Protein AF-0000000074150981 (afdb_homodimer)

InterPro domains:
  IPR006913 CENP-V/GFA domain [PF04828] (9-111)
  IPR006913 CENP-V/GFA domain [PS51891] (10-145)
  IPR011057 Mss4-like superfamily [SSF51316] (5-112)

pLDDT: mean 95.32, std 8.27, range [47.06, 98.94]

Solvent-accessible surface area (backbone atoms only — not comparable to full-atom values): 16879 Å² total; per-residue (Å²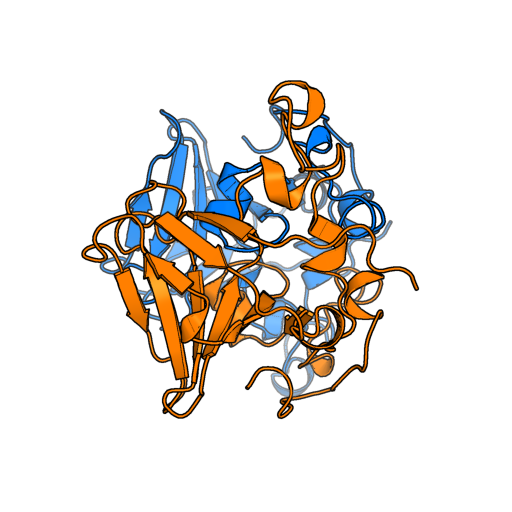): 132,84,49,68,62,76,72,60,60,50,47,29,29,39,62,78,54,60,40,30,36,37,39,44,55,59,94,80,60,56,52,51,62,23,3,32,35,33,32,40,66,63,46,9,10,35,30,7,20,85,45,35,42,26,29,54,41,51,51,86,27,58,39,69,75,43,64,64,82,45,58,40,66,30,64,93,47,94,61,34,39,35,34,18,32,64,70,55,18,9,33,46,33,41,30,41,71,85,49,74,32,36,27,34,23,56,17,20,41,33,52,39,48,34,34,9,56,60,20,79,74,61,68,65,91,50,46,61,55,24,29,26,27,26,51,45,44,18,47,35,12,22,28,16,55,71,51,44,24,65,85,42,54,68,69,27,58,44,66,60,55,24,58,73,32,58,42,89,57,77,70,84,103,133,85,48,68,62,75,72,60,60,48,47,30,30,39,61,79,54,61,40,28,37,38,37,44,57,59,94,80,60,55,50,51,63,24,3,32,33,33,33,40,67,63,46,8,9,34,28,6,20,86,42,36,42,25,28,53,42,50,51,88,30,60,40,69,76,41,64,66,83,45,57,39,67,28,63,92,47,94,62,34,39,35,35,18,33,64,71,55,18,8,33,46,33,41,30,40,70,84,50,73,32,34,28,34,23,56,17,20,41,33,53,39,48,34,34,9,57,62,21,79,73,61,63,66,89,49,45,61,57,23,29,27,28,25,51,47,45,19,47,34,12,23,28,16,54,69,51,47,23,66,83,42,54,66,70,27,58,46,65,59,54,24,58,73,32,58,41,91,58,79,71,87,101

Structure (mmCIF, N/CA/C/O backbone):
data_AF-0000000074150981-model_v1
#
loop_
_entity.id
_entity.type
_entity.pdbx_description
1 polymer 'Glutathione-dependent formaldehyde-activating GFA'
#
loop_
_atom_site.group_PDB
_atom_site.id
_atom_site.type_symbol
_atom_site.label_atom_id
_atom_site.label_alt_id
_atom_site.label_comp_id
_atom_site.label_asym_id
_atom_site.label_entity_id
_atom_site.label_seq_id
_atom_site.pdbx_PDB_ins_code
_atom_site.Cartn_x
_atom_site.Cartn_y
_atom_site.Cartn_z
_atom_site.occupancy
_atom_site.B_iso_or_equiv
_atom_site.auth_seq_id
_atom_site.auth_comp_id
_atom_site.auth_asym_id
_atom_site.auth_atom_id
_atom_site.pdbx_PDB_model_num
ATOM 1 N N . MET A 1 1 ? -5.867 5.449 23.875 1 63.03 1 MET A N 1
ATOM 2 C CA . MET A 1 1 ? -4.461 5.301 23.5 1 63.03 1 MET A CA 1
ATOM 3 C C . MET A 1 1 ? -3.873 6.633 23.047 1 63.03 1 MET A C 1
ATOM 5 O O . MET A 1 1 ? -4.566 7.441 22.422 1 63.03 1 MET A O 1
ATOM 9 N N . SER A 1 2 ? -2.693 6.965 23.516 1 87.69 2 SER A N 1
ATOM 10 C CA . SER A 1 2 ? -2.059 8.227 23.156 1 87.69 2 SER A CA 1
ATOM 11 C C . SER A 1 2 ? -1.628 8.234 21.688 1 87.69 2 SER A C 1
ATOM 13 O O . SER A 1 2 ? -1.137 7.227 21.172 1 87.69 2 SER A O 1
ATOM 15 N N . LEU A 1 3 ? -1.928 9.273 20.953 1 94.12 3 LEU A N 1
ATOM 16 C CA . LEU A 1 3 ? -1.56 9.422 19.547 1 94.12 3 LEU A CA 1
ATOM 17 C C . LEU A 1 3 ? -0.086 9.789 19.406 1 94.12 3 LEU A C 1
ATOM 19 O O . LEU A 1 3 ? 0.474 9.719 18.312 1 94.12 3 LEU A O 1
ATOM 23 N N . GLY A 1 4 ? 0.581 10.016 20.531 1 93 4 GLY A N 1
ATOM 24 C CA . GLY A 1 4 ? 1.933 10.539 20.453 1 93 4 GLY A CA 1
ATOM 25 C C . GLY A 1 4 ? 1.975 12 20.031 1 93 4 GLY A C 1
ATOM 26 O O . GLY A 1 4 ? 0.963 12.703 20.109 1 93 4 GLY A O 1
ATOM 27 N N . PRO A 1 5 ? 3.148 12.508 19.703 1 95.19 5 PRO A N 1
ATOM 28 C CA . PRO A 1 5 ? 3.248 13.898 19.25 1 95.19 5 PRO A CA 1
ATOM 29 C C . PRO A 1 5 ? 2.484 14.156 17.953 1 95.19 5 PRO A C 1
ATOM 31 O O . PRO A 1 5 ? 2.436 13.289 17.078 1 95.19 5 PRO A O 1
ATOM 34 N N . ILE A 1 6 ? 1.926 15.328 17.844 1 96.81 6 ILE A N 1
ATOM 35 C CA . ILE A 1 6 ? 1.173 15.711 16.656 1 96.81 6 ILE A CA 1
ATOM 36 C C . ILE A 1 6 ? 1.883 16.859 15.945 1 96.81 6 ILE A C 1
ATOM 38 O O . ILE A 1 6 ? 2.453 17.734 16.594 1 96.81 6 ILE A O 1
ATOM 42 N N . PRO A 1 7 ? 1.812 16.859 14.672 1 97.56 7 PRO A N 1
ATOM 43 C CA . PRO A 1 7 ? 2.496 17.906 13.922 1 97.56 7 PRO A CA 1
ATOM 44 C C . PRO A 1 7 ? 1.607 19.125 13.672 1 97.56 7 PRO A C 1
ATOM 46 O O . PRO A 1 7 ? 0.381 19 13.609 1 97.56 7 PRO A O 1
ATOM 49 N N . GLU A 1 8 ? 2.281 20.234 13.508 1 97.25 8 GLU A N 1
ATOM 50 C CA . GLU A 1 8 ? 1.605 21.391 12.938 1 97.25 8 GLU A CA 1
ATOM 51 C C . GLU A 1 8 ? 1.618 21.344 11.414 1 97.25 8 GLU A C 1
ATOM 53 O O . GLU A 1 8 ? 0.643 21.734 10.766 1 97.25 8 GLU A O 1
ATOM 58 N N . THR A 1 9 ? 2.742 20.938 10.906 1 97.94 9 THR A N 1
ATOM 59 C CA . THR A 1 9 ? 2.955 20.828 9.461 1 97.94 9 THR A CA 1
ATOM 60 C C . THR A 1 9 ? 3.701 19.547 9.125 1 97.94 9 THR A C 1
ATOM 62 O O . THR A 1 9 ? 4.453 19.016 9.945 1 97.94 9 THR A O 1
ATOM 65 N N . ILE A 1 10 ? 3.414 19.047 7.973 1 98.62 10 ILE A N 1
ATOM 66 C CA . ILE A 1 10 ? 4.223 17.969 7.391 1 98.62 10 ILE A CA 1
ATOM 67 C C . ILE A 1 10 ? 4.445 18.25 5.906 1 98.62 10 ILE A C 1
ATOM 69 O O . ILE A 1 10 ? 3.736 19.062 5.305 1 98.62 10 ILE A O 1
ATOM 73 N N . THR A 1 11 ? 5.434 17.594 5.387 1 98.69 11 THR A N 1
ATOM 74 C CA . THR A 1 11 ? 5.656 17.625 3.943 1 98.69 11 THR A CA 1
ATOM 75 C C . THR A 1 11 ? 5.688 16.203 3.381 1 98.69 11 THR A C 1
ATOM 77 O O . THR A 1 11 ? 5.824 15.234 4.129 1 98.69 11 THR A O 1
ATOM 80 N N . GLY A 1 12 ? 5.457 16.109 2.113 1 98.88 12 GLY A N 1
ATOM 81 C CA . GLY A 1 12 ? 5.52 14.852 1.383 1 98.88 12 GLY A CA 1
ATOM 82 C C . GLY A 1 12 ? 5.668 15.039 -0.115 1 98.88 12 GLY A C 1
ATOM 83 O O . GLY A 1 12 ? 5.828 16.156 -0.592 1 98.88 12 GLY A O 1
ATOM 84 N N . SER A 1 13 ? 5.758 13.898 -0.797 1 98.94 13 SER A N 1
ATOM 85 C CA . SER A 1 13 ? 5.938 13.93 -2.244 1 98.94 13 SER A CA 1
ATOM 86 C C . SER A 1 13 ? 5.668 12.562 -2.861 1 98.94 13 SER A C 1
ATOM 88 O O . SER A 1 13 ? 5.594 11.555 -2.15 1 98.94 13 SER A O 1
ATOM 90 N N . CYS A 1 14 ? 5.457 12.664 -4.246 1 98.94 14 CYS A N 1
ATOM 91 C CA . CYS A 1 14 ? 5.527 11.414 -4.984 1 98.94 14 CYS A CA 1
ATOM 92 C C . CYS A 1 14 ? 6.961 10.898 -5.055 1 98.94 14 CYS A C 1
ATOM 94 O O . CYS A 1 14 ? 7.879 11.531 -4.531 1 98.94 14 CYS A O 1
ATOM 96 N N . LEU A 1 15 ? 7.18 9.758 -5.629 1 98.88 15 LEU A N 1
ATOM 97 C CA . LEU A 1 15 ? 8.469 9.086 -5.664 1 98.88 15 LEU A CA 1
ATOM 98 C C . LEU A 1 15 ? 9.477 9.875 -6.5 1 98.88 15 LEU A C 1
ATOM 100 O O . LEU A 1 15 ? 10.633 10.016 -6.113 1 98.88 15 LEU A O 1
ATOM 104 N N . CYS A 1 16 ? 9.062 10.438 -7.645 1 98.81 16 CYS A N 1
ATOM 105 C CA . CYS A 1 16 ? 9.977 11.164 -8.516 1 98.81 16 CYS A CA 1
ATOM 106 C C . CYS A 1 16 ? 10.102 12.617 -8.094 1 98.81 16 CYS A C 1
ATOM 108 O O . CYS A 1 16 ? 10.891 13.375 -8.664 1 98.81 16 CYS A O 1
ATOM 110 N N . THR A 1 17 ? 9.312 13.086 -7.227 1 98.75 17 THR A N 1
ATOM 111 C CA . THR A 1 17 ? 9.352 14.391 -6.578 1 98.75 17 THR A CA 1
ATOM 112 C C . THR A 1 17 ? 8.805 15.469 -7.508 1 98.75 17 THR A C 1
ATOM 114 O O . THR A 1 17 ? 8.914 16.672 -7.215 1 98.75 17 THR A O 1
ATOM 117 N N . ALA A 1 18 ? 8.188 15.039 -8.594 1 98.88 18 ALA A N 1
ATOM 118 C CA . ALA A 1 18 ? 7.523 16.016 -9.453 1 98.88 18 ALA A CA 1
ATOM 119 C C . ALA A 1 18 ? 6.34 16.656 -8.734 1 98.88 18 ALA A C 1
ATOM 121 O O . ALA A 1 18 ? 5.934 17.781 -9.078 1 98.88 18 ALA A O 1
ATOM 122 N N . LEU A 1 19 ? 5.762 15.992 -7.797 1 98.94 19 LEU A N 1
ATOM 123 C CA . LEU A 1 19 ? 4.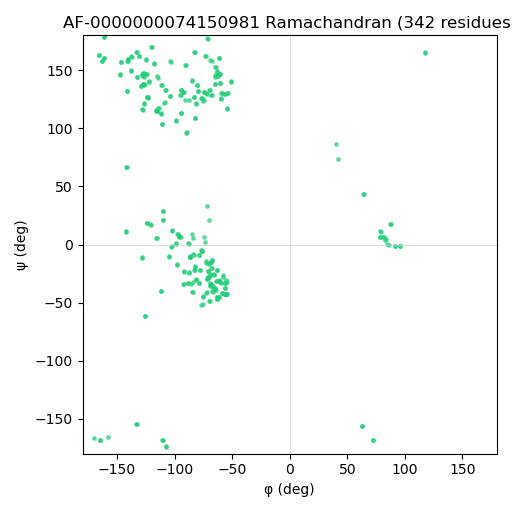691 16.5 -6.941 1 98.94 19 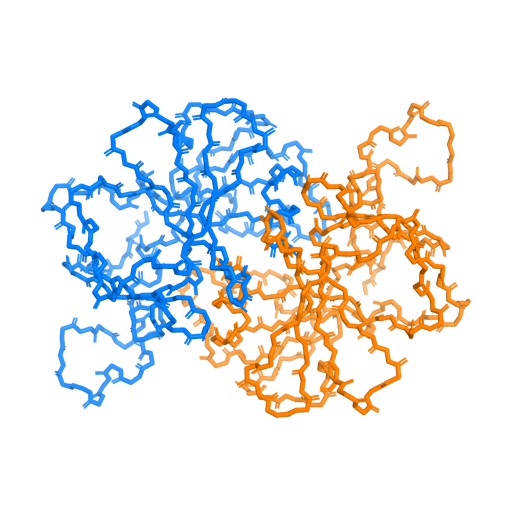LEU A CA 1
ATOM 124 C C . LEU A 1 19 ? 5.141 16.562 -5.484 1 98.94 19 LEU A C 1
ATOM 126 O O . LEU A 1 19 ? 5.5 15.531 -4.902 1 98.94 19 LEU A O 1
ATOM 130 N N . ARG A 1 20 ? 5.211 17.719 -4.949 1 98.94 20 ARG A N 1
ATOM 131 C CA . ARG A 1 20 ? 5.535 17.953 -3.545 1 98.94 20 ARG A CA 1
ATOM 132 C C . ARG A 1 20 ? 4.445 18.781 -2.861 1 98.94 20 ARG A C 1
ATOM 134 O O . ARG A 1 20 ? 3.803 19.609 -3.496 1 98.94 20 ARG A O 1
ATOM 141 N N . TYR A 1 21 ? 4.234 18.5 -1.563 1 98.94 21 TYR A N 1
ATOM 142 C CA . TYR A 1 21 ? 3.186 19.234 -0.856 1 98.94 21 TYR A CA 1
ATOM 143 C C . TYR A 1 21 ? 3.627 19.578 0.559 1 98.94 21 TYR A C 1
ATOM 145 O O . TYR A 1 21 ? 4.578 19 1.083 1 98.94 21 TYR A O 1
ATOM 153 N N . LYS A 1 22 ? 3.004 20.5 1.067 1 98.94 22 LYS A N 1
ATOM 154 C CA . LYS A 1 22 ? 3.014 20.875 2.48 1 98.94 22 LYS A CA 1
ATOM 155 C C . LYS A 1 22 ? 1.601 20.875 3.055 1 98.94 22 LYS A C 1
ATOM 157 O O . LYS A 1 22 ? 0.673 21.406 2.434 1 98.94 22 LYS A O 1
ATOM 162 N N . ILE A 1 23 ? 1.403 20.172 4.145 1 98.81 23 ILE A N 1
ATOM 163 C CA . ILE A 1 23 ? 0.141 20.188 4.875 1 98.81 23 ILE A CA 1
ATOM 164 C C . ILE A 1 23 ? 0.292 21.047 6.137 1 98.81 23 ILE A C 1
ATOM 166 O O . ILE A 1 23 ? 1.229 20.844 6.914 1 98.81 23 ILE A O 1
ATOM 170 N N . THR A 1 24 ? -0.53 21.938 6.324 1 98.81 24 THR A N 1
ATOM 171 C CA . THR A 1 24 ? -0.666 22.688 7.57 1 98.81 24 THR A CA 1
ATOM 172 C C . THR A 1 24 ? -1.988 22.359 8.258 1 98.81 24 THR A C 1
ATOM 174 O O . THR A 1 24 ? -3.057 22.75 7.773 1 98.81 24 THR A O 1
ATOM 177 N N . PHE A 1 25 ? -1.87 21.703 9.398 1 98.44 25 PHE A N 1
ATOM 178 C CA . PHE A 1 25 ? -3.078 21.234 10.062 1 98.44 25 PHE A CA 1
ATOM 179 C C . PHE A 1 25 ? -3.746 22.359 10.844 1 98.44 25 PHE A C 1
ATOM 181 O O . PHE A 1 25 ? -3.072 23.141 11.508 1 98.44 25 PHE A O 1
ATOM 188 N N . PRO A 1 26 ? -5.082 22.422 10.727 1 97.31 26 PRO A N 1
ATOM 189 C CA . PRO A 1 26 ? -5.762 23.344 11.641 1 97.31 26 PRO A CA 1
ATOM 190 C C . PRO A 1 26 ? -5.617 22.938 13.102 1 97.31 26 PRO A C 1
ATOM 192 O O . PRO A 1 26 ? -5.496 21.734 13.406 1 97.31 26 PRO A O 1
ATOM 195 N N . PRO A 1 27 ? -5.668 23.859 14.016 1 95.38 27 PRO A N 1
ATOM 196 C CA . PRO A 1 27 ? -5.488 23.547 15.43 1 95.38 27 PRO A CA 1
ATOM 197 C C . PRO A 1 27 ? -6.504 22.516 15.945 1 95.38 27 PRO A C 1
ATOM 199 O O . PRO A 1 27 ? -6.207 21.766 16.875 1 95.38 27 PRO A O 1
ATOM 202 N N . SER A 1 28 ? -7.633 22.469 15.352 1 95.19 28 SER A N 1
ATOM 203 C CA . SER A 1 28 ? -8.711 21.609 15.828 1 95.19 28 SER A CA 1
ATOM 204 C C . SER A 1 28 ? -8.758 20.297 15.055 1 95.19 28 SER A C 1
ATOM 206 O O . SER A 1 28 ? -9.727 19.547 15.156 1 95.19 28 SER A O 1
ATOM 208 N N . HIS A 1 29 ? -7.758 20.078 14.258 1 97.31 29 HIS A N 1
ATOM 209 C CA . HIS A 1 29 ? -7.789 18.891 13.43 1 97.31 29 HIS A CA 1
ATOM 210 C C . HIS A 1 29 ? -7.875 17.625 14.289 1 97.31 29 HIS A C 1
ATOM 212 O O . HIS A 1 29 ? -7.121 17.469 15.25 1 97.31 29 HIS A O 1
ATOM 218 N N . ASP A 1 30 ? -8.766 16.734 14.016 1 97.06 30 ASP A N 1
ATOM 219 C CA . ASP A 1 30 ? -8.969 15.492 14.75 1 97.06 30 ASP A CA 1
ATOM 220 C C . ASP A 1 30 ? -8.117 14.367 14.164 1 97.06 30 ASP A C 1
ATOM 222 O O . ASP A 1 30 ? -8.57 13.641 13.281 1 97.06 30 ASP A O 1
ATOM 226 N N . PHE A 1 31 ? -6.977 14.148 14.75 1 98.12 31 PHE A N 1
ATOM 227 C CA . PHE A 1 31 ? -6.004 13.203 14.219 1 98.12 31 PHE A CA 1
ATOM 228 C C . PHE A 1 31 ? -6.492 11.773 14.383 1 98.12 31 PHE A C 1
ATOM 230 O O . PHE A 1 31 ? -6.156 10.898 13.586 1 98.12 31 PHE A O 1
ATOM 237 N N . ALA A 1 32 ? -7.273 11.523 15.344 1 97.62 32 ALA A N 1
ATOM 238 C CA . ALA A 1 32 ? -7.828 10.18 15.531 1 97.62 32 ALA A CA 1
ATOM 239 C C . ALA A 1 32 ? -8.844 9.852 14.445 1 97.62 32 ALA A C 1
ATOM 241 O O . ALA A 1 32 ? -8.727 8.82 13.773 1 97.62 32 ALA A O 1
ATOM 242 N N . ALA A 1 33 ? -9.781 10.734 14.172 1 96.56 33 ALA A N 1
ATOM 243 C CA . ALA A 1 33 ? -10.844 10.5 13.203 1 96.56 33 ALA A CA 1
ATOM 244 C C . ALA A 1 33 ? -10.297 10.516 11.773 1 96.56 33 ALA A C 1
ATOM 246 O O . ALA A 1 33 ? -10.852 9.867 10.891 1 96.56 33 ALA A O 1
ATOM 247 N N . ALA A 1 34 ? -9.195 11.148 11.57 1 97.56 34 ALA A N 1
ATOM 248 C CA . ALA A 1 34 ? -8.68 11.375 10.219 1 97.56 34 ALA A CA 1
ATOM 249 C C . ALA A 1 34 ? -7.918 10.156 9.711 1 97.56 34 ALA A C 1
ATOM 251 O O . ALA A 1 34 ? -7.668 10.023 8.516 1 97.56 34 ALA A O 1
ATOM 252 N N . SER A 1 35 ? -7.453 9.328 10.641 1 98.25 35 SER A N 1
ATOM 253 C CA . SER A 1 35 ? -6.703 8.141 10.25 1 98.25 35 SER A CA 1
ATOM 254 C C . SER A 1 35 ? -7.641 6.996 9.867 1 98.25 35 SER A C 1
ATOM 256 O O . SER A 1 35 ? -8.258 6.379 10.734 1 98.25 35 SER A O 1
ATOM 258 N N . ARG A 1 36 ? -7.648 6.742 8.562 1 97.31 36 ARG A N 1
ATOM 259 C CA . ARG A 1 36 ? -8.633 5.797 8.047 1 97.31 36 ARG A CA 1
ATOM 260 C C . ARG A 1 36 ? -7.961 4.715 7.203 1 97.31 36 ARG A C 1
ATOM 262 O O . ARG A 1 36 ? -6.965 4.977 6.527 1 97.31 36 ARG A O 1
ATOM 269 N N . LEU A 1 37 ? -8.547 3.514 7.285 1 98.31 37 LEU A N 1
ATOM 270 C CA . LEU A 1 37 ? -8.031 2.354 6.566 1 98.31 37 LEU A CA 1
ATOM 271 C C . LEU A 1 37 ? -9.125 1.706 5.727 1 98.31 37 LEU A C 1
ATOM 273 O O . LEU A 1 37 ? -10.297 1.741 6.098 1 98.31 37 LEU A O 1
ATOM 277 N N . CYS A 1 38 ? -8.758 1.13 4.598 1 98.06 38 CYS A N 1
ATOM 278 C CA . CYS A 1 38 ? -9.727 0.501 3.705 1 98.06 38 CYS A CA 1
ATOM 279 C C . CYS A 1 38 ? -9.156 -0.774 3.096 1 98.06 38 CYS A C 1
ATOM 281 O O . CYS A 1 38 ? -8.047 -0.77 2.557 1 98.06 38 CYS A O 1
ATOM 283 N N . GLN A 1 39 ? -9.914 -1.856 3.131 1 98.56 39 GLN A N 1
ATOM 284 C CA . GLN A 1 39 ? -9.484 -3.137 2.576 1 98.56 39 GLN A CA 1
ATOM 285 C C . GLN A 1 39 ? -10.273 -3.482 1.318 1 98.56 39 GLN A C 1
ATOM 287 O O . GLN A 1 39 ? -10.367 -4.652 0.938 1 98.56 39 GLN A O 1
ATOM 292 N N . CYS A 1 40 ? -10.883 -2.494 0.642 1 98 40 CYS A N 1
ATOM 293 C CA . CYS A 1 40 ? -11.68 -2.818 -0.54 1 98 40 CYS A CA 1
ATOM 294 C C . CYS A 1 40 ? -10.773 -3.186 -1.715 1 98 40 CYS A C 1
ATOM 296 O O . CYS A 1 40 ? -9.586 -2.865 -1.715 1 98 40 CYS A O 1
ATOM 298 N N . THR A 1 41 ? -11.359 -3.809 -2.656 1 98 41 THR A N 1
ATOM 299 C CA . THR A 1 41 ? -10.633 -4.266 -3.836 1 98 41 THR A CA 1
ATOM 300 C C . THR A 1 41 ? -10.109 -3.078 -4.641 1 98 41 THR A C 1
ATOM 302 O O . THR A 1 41 ? -8.992 -3.111 -5.152 1 98 41 THR A O 1
ATOM 305 N N . GLN A 1 42 ? -10.844 -2.012 -4.762 1 97.94 42 GLN A N 1
ATOM 306 C CA . GLN A 1 42 ? -10.398 -0.861 -5.539 1 97.94 42 GLN A CA 1
ATOM 307 C C . GLN A 1 42 ? -9.117 -0.272 -4.957 1 97.94 42 GLN A C 1
ATOM 309 O O . GLN A 1 42 ? -8.164 0.011 -5.691 1 97.94 42 GLN A O 1
ATOM 314 N N . CYS A 1 43 ? -9.078 -0.119 -3.652 1 98.06 43 CYS A N 1
ATOM 315 C CA . CYS A 1 43 ? -7.918 0.5 -3.016 1 98.06 43 CYS A CA 1
ATOM 316 C C . CYS A 1 43 ? -6.699 -0.41 -3.1 1 98.06 43 CYS A C 1
ATOM 318 O O . CYS A 1 43 ? -5.574 0.066 -3.279 1 98.06 43 CYS A O 1
ATOM 320 N N . ARG A 1 44 ? -6.961 -1.733 -3.002 1 98.69 44 ARG A N 1
ATOM 321 C CA . ARG A 1 44 ? -5.859 -2.674 -3.178 1 98.69 44 ARG A CA 1
ATOM 322 C C . ARG A 1 44 ? -5.285 -2.588 -4.59 1 98.69 44 ARG A C 1
ATOM 324 O O . ARG A 1 44 ? -4.07 -2.475 -4.77 1 98.69 44 ARG A O 1
ATOM 331 N N . LYS A 1 45 ? -6.145 -2.553 -5.543 1 98.81 45 LYS A N 1
ATOM 332 C CA . LYS A 1 45 ? -5.68 -2.486 -6.922 1 98.81 45 LYS A CA 1
ATOM 333 C C . LYS A 1 45 ? -4.992 -1.154 -7.207 1 98.81 45 LYS A C 1
ATOM 335 O O . LYS A 1 45 ? -4.012 -1.104 -7.957 1 98.81 45 LYS A O 1
ATOM 340 N N . GLN A 1 46 ? -5.461 -0.099 -6.633 1 98.62 46 GLN A N 1
ATOM 341 C CA . GLN A 1 46 ? -4.867 1.218 -6.836 1 98.62 46 GLN A CA 1
ATOM 342 C C . GLN A 1 46 ? -3.432 1.257 -6.32 1 98.62 46 GLN A C 1
ATOM 344 O O . GLN A 1 46 ? -2.527 1.716 -7.02 1 98.62 46 GLN A O 1
ATOM 349 N N . THR A 1 47 ? -3.223 0.751 -5.125 1 98.56 47 THR A N 1
ATOM 350 C CA . THR A 1 47 ? -1.933 0.905 -4.461 1 98.56 47 THR A CA 1
ATOM 351 C C . THR A 1 47 ? -1.02 -0.278 -4.77 1 98.56 47 THR A C 1
ATOM 353 O O . THR A 1 47 ? 0.198 -0.189 -4.605 1 98.56 47 THR A O 1
ATOM 356 N N . GLY A 1 48 ? -1.63 -1.38 -5.125 1 98.56 48 GLY A N 1
ATOM 357 C CA . GLY A 1 48 ? -0.894 -2.633 -5.199 1 98.56 48 GLY A CA 1
ATOM 358 C C . GLY A 1 48 ? -0.663 -3.27 -3.84 1 98.56 48 GLY A C 1
ATOM 359 O O . GLY A 1 48 ? 0.042 -4.273 -3.732 1 98.56 48 GLY A O 1
ATOM 360 N N . GLY A 1 49 ? -1.205 -2.76 -2.789 1 98.38 49 GLY A N 1
ATOM 361 C CA . GLY A 1 49 ? -0.923 -3.193 -1.43 1 98.38 49 GLY A CA 1
ATOM 362 C C . GLY A 1 49 ? -2.066 -3.967 -0.801 1 98.38 49 GLY A C 1
ATOM 363 O O . GLY A 1 49 ? -3.027 -4.328 -1.482 1 98.38 49 GLY A O 1
ATOM 364 N N . LEU A 1 50 ? -1.94 -4.277 0.461 1 98.69 50 LEU A N 1
ATOM 365 C CA . LEU A 1 50 ? -2.885 -5.125 1.179 1 98.69 50 LEU A CA 1
ATOM 366 C C . LEU A 1 50 ? -4.102 -4.32 1.633 1 98.69 50 LEU A C 1
ATOM 368 O O . LEU A 1 50 ? -5.184 -4.879 1.824 1 98.69 50 LEU A O 1
ATOM 372 N N . PHE A 1 51 ? -3.916 -3.059 1.897 1 98.69 51 PHE A N 1
ATOM 373 C CA . PHE A 1 51 ? -4.949 -2.113 2.301 1 98.69 51 PHE A CA 1
ATOM 374 C C . PHE A 1 51 ? -4.488 -0.678 2.076 1 98.69 51 PHE A C 1
ATOM 376 O O . PHE A 1 51 ? -3.299 -0.428 1.873 1 98.69 51 PHE A O 1
ATOM 383 N N . LEU A 1 52 ? -5.418 0.17 2.031 1 98.25 52 LEU A N 1
ATOM 384 C CA . LEU A 1 52 ? -5.129 1.597 1.926 1 98.25 52 LEU A CA 1
ATOM 385 C C . LEU A 1 52 ? -5.059 2.24 3.307 1 98.25 52 LEU A C 1
ATOM 387 O O . LEU A 1 52 ? -5.91 1.979 4.16 1 98.25 52 LEU A O 1
ATOM 391 N N . ALA A 1 53 ? -4.043 2.986 3.549 1 98.69 53 ALA A N 1
ATOM 392 C CA . ALA A 1 53 ? -3.914 3.844 4.723 1 98.69 53 ALA A CA 1
ATOM 393 C C . ALA A 1 53 ? -3.885 5.316 4.328 1 98.69 53 ALA A C 1
ATOM 395 O O . ALA A 1 53 ? -2.965 5.762 3.635 1 98.69 53 ALA A O 1
ATOM 396 N N . VAL A 1 54 ? -4.957 6.031 4.781 1 98.56 54 VAL A N 1
ATOM 397 C CA . VAL A 1 54 ? -5.047 7.434 4.383 1 98.56 54 VAL A CA 1
ATOM 398 C C . VAL A 1 54 ? -5.309 8.305 5.605 1 98.56 54 VAL A C 1
ATOM 400 O O . VAL A 1 54 ? -5.691 7.801 6.664 1 98.56 54 VAL A O 1
ATOM 403 N N . PHE A 1 55 ? -5.047 9.516 5.422 1 98.62 55 PHE A N 1
ATOM 404 C CA . PHE A 1 55 ? -5.25 10.547 6.43 1 98.62 55 PHE A CA 1
ATOM 405 C C . PHE A 1 55 ? -6.066 11.703 5.859 1 98.62 55 PHE A C 1
ATOM 407 O O . PHE A 1 55 ? -5.609 12.406 4.961 1 98.62 55 PHE A O 1
ATOM 414 N N . PHE A 1 56 ? -7.227 11.914 6.402 1 97.88 56 PHE A N 1
ATOM 415 C CA . PHE A 1 56 ? -8.117 12.945 5.883 1 97.88 56 PHE A CA 1
ATOM 416 C C . PHE A 1 56 ? -7.625 14.328 6.273 1 97.88 56 PHE A C 1
ATOM 418 O O . PHE A 1 56 ? -7.281 14.562 7.434 1 97.88 56 PHE A O 1
ATOM 425 N N . ILE A 1 57 ? -7.562 15.227 5.289 1 97.88 57 ILE A N 1
ATOM 426 C CA . ILE A 1 57 ? -7.23 16.625 5.547 1 97.88 57 ILE A CA 1
ATOM 427 C C . ILE A 1 57 ? -8.211 17.531 4.816 1 97.88 57 ILE A C 1
ATOM 429 O O . ILE A 1 57 ? -8.672 17.203 3.715 1 97.88 57 ILE A O 1
ATOM 433 N N . PRO A 1 58 ? -8.57 18.656 5.41 1 97.19 58 PRO A N 1
ATOM 434 C CA . PRO A 1 58 ? -9.328 19.641 4.633 1 97.19 58 PRO A CA 1
ATOM 435 C C . PRO A 1 58 ? -8.539 20.188 3.445 1 97.19 58 PRO A C 1
ATOM 437 O O . PRO A 1 58 ? -7.312 20.297 3.512 1 97.19 58 PRO A O 1
ATOM 440 N N . ALA A 1 59 ? -9.258 20.531 2.414 1 95.5 59 ALA A N 1
ATOM 441 C CA . ALA A 1 59 ? -8.617 21.031 1.199 1 95.5 59 ALA A CA 1
ATOM 442 C C . ALA A 1 59 ? -7.738 22.234 1.499 1 95.5 59 ALA A C 1
ATOM 444 O O . ALA A 1 59 ? -6.68 22.406 0.896 1 95.5 59 ALA A O 1
ATOM 445 N N . SER A 1 60 ? -8.117 23.016 2.432 1 96.25 60 SER A N 1
ATOM 446 C CA . SER A 1 60 ? -7.418 24.266 2.76 1 96.25 60 SER A CA 1
ATOM 447 C C . SER A 1 60 ? -6.066 23.984 3.404 1 96.25 60 SER A C 1
ATOM 449 O O . SER A 1 60 ? -5.215 24.859 3.486 1 96.25 60 SER A O 1
ATOM 451 N N . ALA A 1 61 ? -5.875 22.766 3.877 1 98.25 61 ALA A N 1
ATOM 452 C CA . ALA A 1 61 ? -4.641 22.422 4.578 1 98.25 61 ALA A CA 1
ATOM 453 C C . ALA A 1 61 ? -3.525 22.094 3.588 1 98.25 61 ALA A C 1
ATOM 455 O O . ALA A 1 61 ? -2.346 22.094 3.949 1 98.25 61 ALA A O 1
ATOM 456 N N . LEU A 1 62 ? -3.881 21.781 2.363 1 98.38 62 LEU A N 1
ATOM 457 C CA . LEU A 1 62 ? -2.922 21.281 1.389 1 98.38 62 LEU A CA 1
ATOM 458 C C . LEU A 1 62 ? -2.373 22.406 0.526 1 98.38 62 LEU A C 1
ATOM 460 O O . LEU A 1 62 ? -3.139 23.219 -0.011 1 98.38 62 LEU A O 1
ATOM 464 N N . ALA A 1 63 ? -1.091 22.469 0.445 1 98.69 63 ALA A N 1
ATOM 465 C CA . ALA A 1 63 ? -0.415 23.328 -0.529 1 98.69 63 ALA A CA 1
ATOM 466 C C . ALA A 1 63 ? 0.582 22.531 -1.361 1 98.69 63 ALA A C 1
ATOM 468 O O . ALA A 1 63 ? 1.518 21.938 -0.82 1 98.69 63 ALA A O 1
ATOM 469 N N . TRP A 1 64 ? 0.371 22.531 -2.682 1 98.69 64 TRP A N 1
ATOM 470 C CA . TRP A 1 64 ? 1.405 22 -3.562 1 98.69 64 TRP A CA 1
ATOM 471 C C . TRP A 1 64 ? 2.6 22.953 -3.631 1 98.69 64 TRP A C 1
ATOM 473 O O . TRP A 1 64 ? 2.434 24.156 -3.83 1 98.69 64 TRP A O 1
ATOM 483 N N . THR A 1 65 ? 3.746 22.406 -3.43 1 98.75 65 THR A N 1
ATOM 484 C CA . THR A 1 65 ? 4.934 23.25 -3.436 1 98.75 65 THR A CA 1
ATOM 485 C C . THR A 1 65 ? 5.695 23.109 -4.75 1 98.75 65 THR A C 1
ATOM 487 O O . THR A 1 65 ? 6.742 23.734 -4.941 1 98.75 65 THR A O 1
ATOM 490 N N . THR A 1 66 ? 5.273 22.297 -5.664 1 98.69 66 THR A N 1
ATOM 491 C CA . THR A 1 66 ? 5.664 22.188 -7.066 1 98.69 66 THR A CA 1
ATOM 492 C C . THR A 1 66 ? 4.461 22.406 -7.98 1 98.69 66 THR A C 1
ATOM 494 O O . THR A 1 66 ? 3.328 22.516 -7.508 1 98.69 66 THR A O 1
ATOM 497 N N . THR A 1 67 ? 4.785 22.531 -9.273 1 98.44 67 THR A N 1
ATOM 498 C CA . THR A 1 67 ? 3.662 22.469 -10.203 1 98.44 67 THR A CA 1
ATOM 499 C C . THR A 1 67 ? 2.953 21.125 -10.125 1 98.44 67 THR A C 1
ATOM 501 O O . THR A 1 67 ? 3.506 20.156 -9.602 1 98.44 67 THR A O 1
ATOM 504 N N . THR A 1 68 ? 1.746 21.094 -10.602 1 98.56 68 THR A N 1
ATOM 505 C CA . THR A 1 68 ? 0.975 19.859 -10.547 1 98.56 68 THR A CA 1
ATOM 506 C C . THR A 1 68 ? 0.789 19.266 -11.945 1 98.56 68 THR A C 1
ATOM 508 O O . THR A 1 68 ? -0.22 18.609 -12.219 1 98.56 68 THR A O 1
ATOM 511 N N . GLU A 1 69 ? 1.708 19.516 -12.82 1 98.56 69 GLU A N 1
ATOM 512 C CA . GLU A 1 69 ? 1.612 19.047 -14.203 1 98.56 69 GLU A CA 1
ATOM 513 C C . GLU A 1 69 ? 1.621 17.531 -14.266 1 98.56 69 GLU A C 1
ATOM 515 O O . GLU A 1 69 ? 0.964 16.938 -15.125 1 98.56 69 GLU A O 1
ATOM 520 N N . ALA A 1 70 ? 2.299 16.922 -13.352 1 98.81 70 ALA A N 1
ATOM 521 C CA . ALA A 1 70 ? 2.449 15.469 -13.344 1 98.81 70 ALA A CA 1
ATOM 522 C C . ALA A 1 70 ? 1.252 14.797 -12.688 1 98.81 70 ALA A C 1
ATOM 524 O O . ALA A 1 70 ? 1.129 13.57 -12.711 1 98.81 70 ALA A O 1
ATOM 525 N N . LEU A 1 71 ? 0.367 15.562 -12.07 1 98.88 71 LEU A N 1
ATOM 526 C CA . LEU A 1 71 ? -0.775 15 -11.359 1 98.88 71 LEU A CA 1
ATOM 527 C C . LEU A 1 71 ? -1.839 14.508 -12.336 1 98.88 71 LEU A C 1
ATOM 529 O O . LEU A 1 71 ? -2.283 15.266 -13.203 1 98.88 71 LEU A O 1
ATOM 533 N N . LYS A 1 72 ? -2.184 13.273 -12.211 1 98.75 72 LYS A N 1
ATOM 534 C CA . LYS A 1 72 ? -3.299 12.672 -12.938 1 98.75 72 LYS A CA 1
ATOM 535 C C . LYS A 1 72 ? -4.375 12.172 -11.977 1 98.75 72 LYS A C 1
ATOM 537 O O . LYS A 1 72 ? -4.105 11.953 -10.789 1 98.75 72 LYS A O 1
ATOM 542 N N . THR A 1 73 ? -5.598 12.078 -12.484 1 98.25 73 THR A N 1
ATOM 543 C CA . THR A 1 73 ? -6.691 11.562 -11.664 1 98.25 73 THR A CA 1
ATOM 544 C C . THR A 1 73 ? -7.418 10.43 -12.391 1 98.25 73 THR A C 1
ATOM 546 O O . THR A 1 73 ? -7.469 10.406 -13.617 1 98.25 73 THR A O 1
ATOM 549 N N . TYR A 1 74 ? -7.844 9.508 -11.695 1 98.69 74 TYR A N 1
ATOM 550 C CA . TYR A 1 74 ? -8.672 8.406 -12.172 1 98.69 74 TYR A CA 1
ATOM 551 C C . TYR A 1 74 ? -9.914 8.242 -11.289 1 98.69 74 TYR A C 1
ATOM 553 O O . TYR A 1 74 ? -9.828 8.336 -10.062 1 98.69 74 TYR A O 1
ATOM 561 N N . SER A 1 75 ? -11.031 8.047 -11.945 1 97.88 75 SER A N 1
ATOM 562 C CA . SER A 1 75 ? -12.289 7.797 -11.25 1 97.88 75 SER A CA 1
ATOM 563 C C . SER A 1 75 ? -12.766 6.363 -11.453 1 97.88 75 SER A C 1
ATOM 565 O O . SER A 1 75 ? -13.258 6.008 -12.523 1 97.88 75 SER A O 1
ATOM 567 N N . ALA A 1 76 ? -12.602 5.52 -10.43 1 95.5 76 ALA A N 1
ATOM 568 C CA . ALA A 1 76 ? -13.086 4.141 -10.484 1 95.5 76 ALA A CA 1
ATOM 569 C C . ALA A 1 76 ? -14.586 4.078 -10.227 1 95.5 76 ALA A C 1
ATOM 571 O O . ALA A 1 76 ? -15.266 3.16 -10.695 1 95.5 76 ALA A O 1
ATOM 572 N N . THR A 1 77 ? -15.086 4.996 -9.383 1 91.62 77 THR A N 1
ATOM 573 C CA . THR A 1 77 ? -16.484 5.176 -9.031 1 91.62 77 THR A CA 1
ATOM 574 C C . THR A 1 77 ? -16.922 6.621 -9.266 1 91.62 77 THR A C 1
ATOM 576 O O . THR A 1 77 ? -16.203 7.555 -8.914 1 91.62 77 THR A O 1
ATOM 579 N N . PRO A 1 78 ? -18.078 6.754 -9.828 1 92.25 78 PRO A N 1
ATOM 580 C CA . PRO A 1 78 ? -18.531 8.125 -10.039 1 92.25 78 PRO A CA 1
ATOM 581 C C . PRO A 1 78 ? -18.516 8.961 -8.766 1 92.25 78 PRO A C 1
ATOM 583 O O . PRO A 1 78 ? -18.938 8.484 -7.703 1 92.25 78 PRO A O 1
ATOM 586 N N . GLY A 1 79 ? -17.922 10.148 -8.828 1 92.69 79 GLY A N 1
ATOM 587 C CA . GLY A 1 79 ? -17.938 11.078 -7.707 1 92.69 79 GLY A CA 1
ATOM 588 C C . GLY A 1 79 ? -16.688 10.984 -6.844 1 92.69 79 GLY A C 1
ATOM 589 O O . GLY A 1 79 ? -16.562 11.703 -5.848 1 92.69 79 GLY A O 1
ATOM 590 N N . ALA A 1 80 ? -15.82 10.078 -7.223 1 93.88 80 ALA A N 1
ATOM 591 C CA . ALA A 1 80 ? -14.586 9.906 -6.473 1 93.88 80 ALA A CA 1
ATOM 592 C C . ALA A 1 80 ? -13.367 9.969 -7.395 1 93.88 80 ALA A C 1
ATOM 594 O O . ALA A 1 80 ? -13.398 9.43 -8.5 1 93.88 80 ALA A O 1
ATOM 595 N N . GLN A 1 81 ? -12.375 10.641 -6.926 1 96.06 81 GLN A N 1
ATOM 596 C CA . GLN A 1 81 ? -11.156 10.789 -7.703 1 96.06 81 GLN A CA 1
ATOM 597 C C . GLN A 1 81 ? -9.945 10.258 -6.941 1 96.06 81 GLN A C 1
ATOM 599 O O . GLN A 1 81 ? -9.836 10.438 -5.727 1 96.06 81 GLN A O 1
ATOM 604 N N . ARG A 1 82 ? -9.133 9.633 -7.656 1 98.25 82 ARG A N 1
ATOM 605 C CA . ARG A 1 82 ? -7.844 9.148 -7.18 1 98.25 82 ARG A CA 1
ATOM 606 C C . ARG A 1 82 ? -6.695 9.875 -7.867 1 98.25 82 ARG A C 1
ATOM 608 O O . ARG A 1 82 ? -6.559 9.805 -9.094 1 98.25 82 ARG A O 1
ATOM 615 N N . GLY A 1 83 ? -5.941 10.547 -7.09 1 98.69 83 GLY A N 1
ATOM 616 C CA . GLY A 1 83 ? -4.812 11.297 -7.629 1 98.69 83 GLY A CA 1
ATOM 617 C C . GLY A 1 83 ? -3.508 10.523 -7.57 1 98.69 83 GLY A C 1
ATOM 618 O O . GLY A 1 83 ? -3.176 9.93 -6.539 1 98.69 83 GLY A O 1
ATOM 619 N N . PHE A 1 84 ? -2.779 10.523 -8.68 1 98.94 84 PHE A N 1
ATOM 620 C CA . PHE A 1 84 ? -1.494 9.836 -8.758 1 98.94 84 PHE A CA 1
ATOM 621 C C . PHE A 1 84 ? -0.535 10.586 -9.672 1 98.94 84 PHE A C 1
ATOM 623 O O . PHE A 1 84 ? -0.96 11.406 -10.492 1 98.94 84 PHE A O 1
ATOM 630 N N . CYS A 1 85 ? 0.715 10.383 -9.492 1 98.94 85 CYS A N 1
ATOM 631 C CA . CYS A 1 85 ? 1.71 11 -10.359 1 98.94 85 CYS A CA 1
ATOM 632 C C . CYS A 1 85 ? 1.785 10.266 -11.703 1 98.94 85 CYS A C 1
ATOM 634 O O . CYS A 1 85 ? 2.053 9.07 -11.742 1 98.94 85 CYS A O 1
ATOM 636 N N . GLY A 1 86 ? 1.646 10.961 -12.75 1 98.81 86 GLY A N 1
ATOM 637 C CA . GLY A 1 86 ? 1.692 10.375 -14.078 1 98.81 86 GLY A CA 1
ATOM 638 C C . GLY A 1 86 ? 3.088 9.953 -14.5 1 98.81 86 GLY A C 1
ATOM 639 O O . GLY A 1 86 ? 3.252 9.18 -15.445 1 98.81 86 GLY A O 1
ATOM 640 N N . SER A 1 87 ? 4.102 10.43 -13.805 1 98.75 87 SER A N 1
ATOM 641 C CA . SER A 1 87 ? 5.488 10.156 -14.164 1 98.75 87 SER A CA 1
ATOM 642 C C . SER A 1 87 ? 6.016 8.914 -13.453 1 98.75 87 SER A C 1
ATOM 644 O O . SER A 1 87 ? 6.785 8.141 -14.031 1 98.75 87 SER A O 1
ATOM 646 N N . CYS A 1 88 ? 5.531 8.695 -12.203 1 98.88 88 CYS A N 1
ATOM 647 C CA . CYS A 1 88 ? 6.141 7.598 -11.461 1 98.88 88 CYS A CA 1
ATOM 648 C C . CYS A 1 88 ? 5.074 6.656 -10.914 1 98.88 88 CYS A C 1
ATOM 650 O O . CYS A 1 88 ? 5.395 5.602 -10.367 1 98.88 88 CYS A O 1
ATOM 652 N N . GLY A 1 89 ? 3.859 7.02 -10.961 1 98.88 89 GLY A N 1
ATOM 653 C CA . GLY A 1 89 ? 2.783 6.121 -10.578 1 98.88 89 GLY A CA 1
ATOM 654 C C . GLY A 1 89 ? 2.402 6.234 -9.117 1 98.88 89 GLY A C 1
ATOM 655 O O . GLY A 1 89 ? 1.458 5.586 -8.664 1 98.88 89 GLY A O 1
ATOM 656 N N . SER A 1 90 ? 3.092 7.105 -8.344 1 98.94 90 SER A N 1
ATOM 657 C CA . SER A 1 90 ? 2.801 7.246 -6.918 1 98.94 90 SER A CA 1
ATOM 658 C C . SER A 1 90 ? 1.335 7.598 -6.688 1 98.94 90 SER A C 1
ATOM 660 O O . SER A 1 90 ? 0.799 8.5 -7.332 1 98.94 90 SER A O 1
ATOM 662 N N . PHE A 1 91 ? 0.69 6.867 -5.816 1 98.94 91 PHE A N 1
ATOM 663 C CA . PHE A 1 91 ? -0.667 7.199 -5.402 1 98.94 91 PHE A CA 1
ATOM 664 C C . PHE A 1 91 ? -0.654 8.25 -4.297 1 98.94 91 PHE A C 1
ATOM 666 O O . PHE A 1 91 ? -0.029 8.055 -3.252 1 98.94 91 PHE A O 1
ATOM 673 N N . LEU A 1 92 ? -1.411 9.359 -4.512 1 98.88 92 LEU A N 1
ATOM 674 C CA . LEU A 1 92 ? -1.229 10.484 -3.604 1 98.88 92 LEU A CA 1
ATOM 675 C C . LEU A 1 92 ? -2.469 10.688 -2.738 1 98.88 92 LEU A C 1
ATOM 677 O O . LEU A 1 92 ? -2.357 11.031 -1.558 1 98.88 92 LEU A O 1
ATOM 681 N N . TYR A 1 93 ? -3.67 10.523 -3.355 1 98.5 93 TYR A N 1
ATOM 682 C CA . TYR A 1 93 ? -4.832 10.82 -2.529 1 98.5 93 TYR A CA 1
ATOM 683 C C . TYR A 1 93 ? -6.102 10.234 -3.137 1 98.5 93 TYR A C 1
ATOM 685 O O . TYR A 1 93 ? -6.129 9.898 -4.324 1 98.5 93 TYR A O 1
ATOM 693 N N . TRP A 1 94 ? -7.047 10.055 -2.307 1 97.75 94 TRP A N 1
ATOM 694 C CA . TRP A 1 94 ? -8.445 9.82 -2.648 1 97.75 94 TRP A CA 1
ATOM 695 C C . TRP A 1 94 ? -9.312 11.008 -2.244 1 97.75 94 TRP A C 1
ATOM 697 O O . TRP A 1 94 ? -9.117 11.594 -1.173 1 97.75 94 TRP A O 1
ATOM 707 N N . ARG A 1 95 ? -10.25 11.391 -3.143 1 95.81 95 ARG A N 1
ATOM 708 C CA . ARG A 1 95 ? -11.133 12.484 -2.768 1 95.81 95 ARG A CA 1
ATOM 709 C C . ARG A 1 95 ? -12.516 12.305 -3.383 1 95.81 95 ARG A C 1
ATOM 711 O O . ARG A 1 95 ? -12.648 11.766 -4.484 1 95.81 95 ARG A O 1
ATOM 718 N N . SER A 1 96 ? -13.469 12.742 -2.633 1 93.5 96 SER A N 1
ATOM 719 C CA . SER A 1 96 ? -14.812 12.859 -3.18 1 93.5 96 SER A CA 1
ATOM 720 C C . SER A 1 96 ? -15 14.188 -3.908 1 93.5 96 SER A C 1
ATOM 722 O O . SER A 1 96 ? -14.516 15.227 -3.449 1 93.5 96 SER A O 1
ATOM 724 N N . ASP A 1 97 ? -15.711 14.141 -5.023 1 90.62 97 ASP A N 1
ATOM 725 C CA . ASP A 1 97 ? -15.977 15.359 -5.785 1 90.62 97 ASP A CA 1
ATOM 726 C C . ASP A 1 97 ? -16.75 16.375 -4.945 1 90.62 97 ASP A C 1
ATOM 728 O O . ASP A 1 97 ? -16.547 17.578 -5.09 1 90.62 97 ASP A O 1
ATOM 732 N N . GLU A 1 98 ? -17.531 15.859 -4.09 1 89 98 GLU A N 1
ATOM 733 C CA . GLU A 1 98 ? -18.391 16.734 -3.293 1 89 98 GLU A CA 1
ATOM 734 C C . GLU A 1 98 ? -17.781 16.984 -1.915 1 89 98 GLU A C 1
ATOM 736 O O . GLU A 1 98 ? -18.344 17.75 -1.119 1 89 98 GLU A O 1
ATOM 741 N N . GLY A 1 99 ? -16.672 16.438 -1.726 1 86.19 99 GLY A N 1
ATOM 742 C CA . GLY A 1 99 ? -16.078 16.531 -0.404 1 86.19 99 GLY A CA 1
ATOM 743 C C . GLY A 1 99 ? -15.328 17.844 -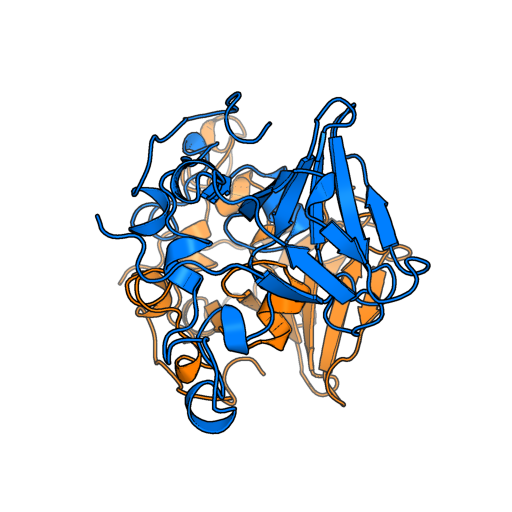0.187 1 86.19 99 GLY A C 1
ATOM 744 O O . GLY A 1 99 ? -15.117 18.609 -1.132 1 86.19 99 GLY A O 1
ATOM 745 N N . LYS A 1 100 ? -15.023 18.125 1.111 1 89.88 100 LYS A N 1
ATOM 746 C CA . LYS A 1 100 ? -14.344 19.359 1.505 1 89.88 100 LYS A CA 1
ATOM 747 C C . LYS A 1 100 ? -12.867 19.109 1.786 1 89.88 100 LYS A C 1
ATOM 749 O O . LYS A 1 100 ? -12.18 19.938 2.377 1 89.88 100 LYS A O 1
ATOM 754 N N . GLY A 1 101 ? -12.461 17.984 1.405 1 95.81 101 GLY A N 1
ATOM 755 C CA . GLY A 1 101 ? -11.078 17.609 1.659 1 95.81 101 GLY A CA 1
ATOM 756 C C . GLY A 1 101 ? -10.625 16.406 0.846 1 95.81 101 GLY A C 1
ATOM 757 O O . GLY A 1 101 ? -11.203 16.109 -0.204 1 95.81 101 GLY A O 1
ATOM 758 N N . LEU A 1 102 ? -9.516 15.898 1.194 1 96.94 102 LEU A N 1
ATOM 759 C CA . LEU A 1 102 ? -9 14.695 0.549 1 96.94 102 LEU A CA 1
ATOM 760 C C . LEU A 1 102 ? -8.336 13.773 1.567 1 96.94 102 LEU A C 1
ATOM 762 O O . LEU A 1 102 ? -8.023 14.195 2.684 1 96.94 102 LEU A O 1
ATOM 766 N N . SER A 1 103 ? -8.242 12.555 1.235 1 97.75 103 SER A N 1
ATOM 767 C CA . SER A 1 103 ? -7.555 11.523 2 1 97.75 103 SER A CA 1
ATOM 768 C C . SER A 1 103 ? -6.16 11.266 1.443 1 97.75 103 SER A C 1
ATOM 770 O O . SER A 1 103 ? -6.012 10.633 0.394 1 97.75 103 SER A O 1
ATOM 772 N N . LEU A 1 104 ? -5.211 11.734 2.184 1 98.56 104 LEU A N 1
ATOM 773 C CA . LEU A 1 104 ? -3.811 11.672 1.776 1 98.56 104 LEU A CA 1
ATOM 774 C C . LEU A 1 104 ? -3.229 10.281 2.029 1 98.56 104 LEU A C 1
ATOM 776 O O . LEU A 1 104 ? -3.41 9.719 3.109 1 98.56 104 LEU A O 1
ATOM 780 N N . SER A 1 105 ? -2.553 9.75 1.009 1 98.81 105 SER A N 1
ATOM 781 C CA . SER A 1 105 ? -1.864 8.477 1.195 1 98.81 105 SER A CA 1
ATOM 782 C C . SER A 1 105 ? -0.688 8.625 2.156 1 98.81 105 SER A C 1
ATOM 784 O O . SER A 1 105 ? 0.222 9.422 1.916 1 98.81 105 SER A O 1
ATOM 786 N N . ILE A 1 106 ? -0.613 7.816 3.129 1 98.81 106 ILE A N 1
ATOM 787 C CA . ILE A 1 106 ? 0.323 8.016 4.23 1 98.81 106 ILE A CA 1
ATOM 788 C C . ILE A 1 106 ? 1.749 7.758 3.746 1 98.81 106 ILE A C 1
ATOM 790 O O . ILE A 1 106 ? 2.697 8.375 4.234 1 98.81 106 ILE A O 1
ATOM 794 N N . GLY A 1 107 ? 1.884 6.93 2.754 1 98.81 107 GLY A N 1
ATOM 795 C CA . GLY A 1 107 ? 3.205 6.547 2.283 1 98.81 107 GLY A CA 1
ATOM 796 C C . GLY A 1 107 ? 3.949 7.688 1.609 1 98.81 107 GLY A C 1
ATOM 797 O O . GLY A 1 107 ? 5.164 7.613 1.421 1 98.81 107 GLY A O 1
ATOM 798 N N . THR A 1 108 ? 3.236 8.758 1.249 1 98.94 108 THR A N 1
ATOM 799 C CA . THR A 1 108 ? 3.869 9.844 0.516 1 98.94 108 THR A CA 1
ATOM 800 C C . THR A 1 108 ? 4.512 10.844 1.477 1 98.94 108 THR A C 1
ATOM 802 O O . THR A 1 108 ? 5.285 11.703 1.059 1 98.94 108 THR A O 1
ATOM 805 N N . VAL A 1 109 ? 4.223 10.734 2.799 1 98.94 109 VAL A N 1
ATOM 806 C CA . VAL A 1 109 ? 4.77 11.648 3.803 1 98.94 109 VAL A CA 1
ATOM 807 C C . VAL A 1 109 ? 6.281 11.477 3.885 1 98.94 109 VAL A C 1
ATOM 809 O O . VAL A 1 109 ? 6.789 10.352 3.867 1 98.94 109 VAL A O 1
ATOM 812 N N . ASP A 1 110 ? 6.973 12.578 3.984 1 98.81 110 ASP A N 1
ATOM 813 C CA . ASP A 1 110 ? 8.43 12.516 4.055 1 98.81 110 ASP A CA 1
ATOM 814 C C . ASP A 1 110 ? 8.891 11.734 5.281 1 98.81 110 ASP A C 1
ATOM 816 O O . ASP A 1 110 ? 8.305 11.867 6.359 1 98.81 110 ASP A O 1
ATOM 820 N N . PRO A 1 111 ? 10.039 11.008 5.164 1 98.56 111 PRO A N 1
ATOM 821 C CA . PRO A 1 111 ? 10.508 10.109 6.227 1 98.56 111 PRO A CA 1
ATOM 822 C C . PRO A 1 111 ? 10.773 10.844 7.535 1 98.56 111 PRO A C 1
ATOM 824 O O . PRO A 1 111 ? 10.594 10.281 8.617 1 98.56 111 PRO A O 1
ATOM 827 N N . LEU A 1 112 ? 11.195 12.055 7.477 1 98 112 LEU A N 1
ATOM 828 C CA . LEU A 1 112 ? 11.398 12.844 8.688 1 98 112 LEU A CA 1
ATOM 829 C C . LEU A 1 112 ? 10.125 12.875 9.539 1 98 112 LEU A C 1
ATOM 831 O O . LEU A 1 112 ? 10.18 12.656 10.75 1 98 112 LEU A O 1
ATOM 835 N N . TYR A 1 113 ? 9.031 13.047 8.914 1 98.5 113 TYR A N 1
ATOM 836 C CA . TYR A 1 113 ? 7.773 13.203 9.633 1 98.5 113 TYR A CA 1
ATOM 837 C C . TYR A 1 113 ? 7.125 11.852 9.906 1 98.5 113 TYR A C 1
ATOM 839 O O . TYR A 1 113 ? 6.465 11.672 10.93 1 98.5 113 TYR A O 1
ATOM 847 N N . LEU A 1 114 ? 7.301 10.93 9.016 1 98.69 114 LEU A N 1
ATOM 848 C CA . LEU A 1 114 ? 6.617 9.641 9.125 1 98.69 114 LEU A CA 1
ATOM 849 C C . LEU A 1 114 ? 7.27 8.773 10.195 1 98.69 114 LEU A C 1
ATOM 851 O O . LEU A 1 114 ? 6.574 8.172 11.023 1 98.69 114 LEU A O 1
ATOM 855 N N . PHE A 1 115 ? 8.656 8.734 10.188 1 98.12 115 PHE A N 1
ATOM 856 C CA . PHE A 1 115 ? 9.281 7.836 11.148 1 98.12 115 PHE A CA 1
ATOM 857 C C . PHE A 1 115 ? 10.555 8.453 11.719 1 98.12 115 PHE A C 1
ATOM 859 O O . PHE A 1 115 ? 11.375 7.762 12.32 1 98.12 115 PHE A O 1
ATOM 866 N N . GLY A 1 116 ? 10.812 9.734 11.484 1 97.56 116 GLY A N 1
ATOM 867 C CA . GLY A 1 116 ? 11.789 10.516 12.234 1 97.56 116 GLY A CA 1
ATOM 868 C C . GLY A 1 116 ? 13.188 10.43 11.672 1 97.56 116 GLY A C 1
ATOM 869 O O . GLY A 1 116 ? 14.164 10.711 12.367 1 97.56 116 GLY A O 1
ATOM 870 N N . GLU A 1 117 ? 13.234 9.992 10.43 1 96.19 117 GLU A N 1
ATOM 871 C CA . GLU A 1 117 ? 14.562 9.961 9.82 1 96.19 117 GLU A CA 1
ATOM 872 C C . GLU A 1 117 ? 15.234 11.328 9.898 1 96.19 117 GLU A C 1
ATOM 874 O O . GLU A 1 117 ? 14.711 12.32 9.383 1 96.19 117 GLU A O 1
ATOM 879 N N . GLY A 1 118 ? 16.359 11.406 10.617 1 94.06 118 GLY A N 1
ATOM 880 C CA . GLY A 1 118 ? 17.141 12.625 10.664 1 94.06 118 GLY A CA 1
ATOM 881 C C . GLY A 1 118 ? 16.641 13.633 11.68 1 94.06 118 GLY A C 1
ATOM 882 O O . GLY A 1 118 ? 17.125 14.758 11.75 1 94.06 118 GLY A O 1
ATOM 883 N N . ALA A 1 119 ? 15.664 13.344 12.477 1 94.25 119 ALA A N 1
ATOM 884 C CA . ALA A 1 119 ? 15.062 14.297 13.406 1 94.25 119 ALA A CA 1
ATOM 885 C C . ALA A 1 119 ? 16.094 14.852 14.383 1 94.25 119 ALA A C 1
ATOM 887 O O . ALA A 1 119 ? 16.109 16.047 14.672 1 94.25 119 ALA A O 1
ATOM 888 N N . ASN A 1 120 ? 16.938 14.055 14.883 1 87.06 120 ASN A N 1
ATOM 889 C CA . ASN A 1 120 ? 17.938 14.484 15.859 1 87.06 120 ASN A CA 1
ATOM 890 C C . ASN A 1 120 ? 18.969 15.406 15.227 1 87.06 120 ASN A C 1
ATOM 892 O O . ASN A 1 120 ? 19.5 16.312 15.883 1 87.06 120 ASN A O 1
ATOM 896 N N . GLU A 1 121 ? 19.156 15.266 14.008 1 86.88 121 GLU A N 1
ATOM 897 C CA . GLU A 1 121 ? 20.156 16.062 13.297 1 86.88 121 GLU A CA 1
ATOM 898 C C . GLU A 1 121 ? 19.609 17.422 12.883 1 86.88 121 GLU A C 1
ATOM 900 O O . GLU A 1 121 ? 20.359 18.375 12.734 1 86.88 121 GLU A O 1
ATOM 905 N N . LYS A 1 122 ? 18.5 17.562 12.609 1 75.19 122 LYS A N 1
ATOM 906 C CA . LYS A 1 122 ? 17.906 18.781 12.055 1 75.19 122 LYS A CA 1
ATOM 907 C C . LYS A 1 122 ? 17.547 19.781 13.148 1 75.19 122 LYS A C 1
ATOM 909 O O . LYS A 1 122 ? 17.359 20.969 12.883 1 75.19 122 LYS A O 1
ATOM 914 N N . GLY A 1 123 ? 17.906 19.469 14.344 1 69 123 GLY A N 1
ATOM 915 C CA . GLY A 1 123 ? 17.594 20.438 15.375 1 69 123 GLY A CA 1
ATOM 916 C C . GLY A 1 123 ? 16.203 21.047 15.211 1 69 123 GLY A C 1
ATOM 917 O O . GLY A 1 123 ? 15.961 21.797 14.258 1 69 123 GLY A O 1
ATOM 918 N N . GLY A 1 124 ? 15.023 20.344 15.5 1 74.81 124 GLY A N 1
ATOM 919 C CA . GLY A 1 124 ? 13.703 20.906 15.25 1 74.81 124 GLY A CA 1
ATOM 920 C C . GLY A 1 124 ? 12.617 20.266 16.094 1 74.81 124 GLY A C 1
ATOM 921 O O . GLY A 1 124 ? 12.898 19.641 17.109 1 74.81 124 GLY A O 1
ATOM 922 N N . GLU A 1 125 ? 11.477 20.547 15.68 1 85.88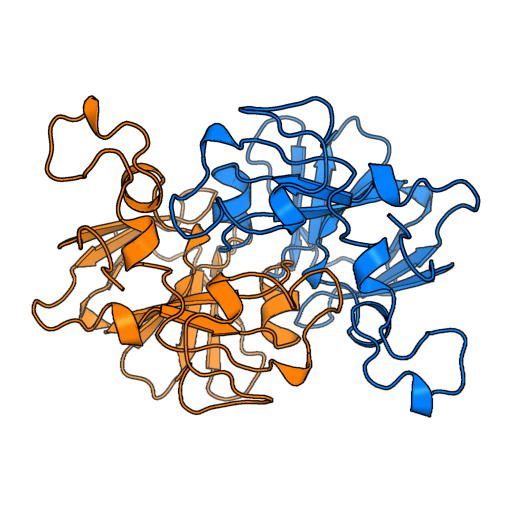 125 GLU A N 1
ATOM 923 C CA . GLU A 1 125 ? 10.289 20.219 16.453 1 85.88 125 GLU A CA 1
ATOM 924 C C . GLU A 1 125 ? 9.805 18.797 16.141 1 85.88 125 GLU A C 1
ATOM 926 O O . GLU A 1 125 ? 8.883 18.297 16.781 1 85.88 125 GLU A O 1
ATOM 931 N N . VAL A 1 126 ? 10.609 18.141 15.203 1 93.69 126 VAL A N 1
ATOM 932 C CA . VAL A 1 126 ? 10.164 16.781 14.883 1 93.69 126 VAL A CA 1
ATOM 933 C C . VAL A 1 126 ? 10.781 15.797 15.867 1 93.69 126 VAL A C 1
ATOM 935 O O . VAL A 1 126 ? 12 15.75 16.031 1 93.69 126 VAL A O 1
ATOM 938 N N . PRO A 1 127 ? 9.945 15.031 16.516 1 95.12 127 PRO A N 1
ATOM 939 C CA . PRO A 1 127 ? 10.469 14.047 17.469 1 95.12 127 PRO A CA 1
ATOM 940 C C . PRO A 1 127 ? 11.211 12.906 16.781 1 95.12 127 PRO A C 1
ATOM 942 O O . PRO A 1 127 ? 11 12.656 15.594 1 95.12 127 PRO A O 1
ATOM 945 N N . GLU A 1 128 ? 12.086 12.156 17.422 1 92 128 GLU A N 1
ATOM 946 C CA . GLU A 1 128 ? 12.883 11.062 16.875 1 92 128 GLU A CA 1
ATOM 947 C C . GLU A 1 128 ? 12.008 10 16.219 1 92 128 GLU A C 1
ATOM 949 O O . GLU A 1 128 ? 12.383 9.422 15.203 1 92 128 GLU A O 1
ATOM 954 N N . GLY A 1 129 ? 10.836 9.742 16.594 1 94.5 129 GLY A N 1
ATOM 955 C CA . GLY A 1 129 ? 9.953 8.734 16.031 1 94.5 129 GLY A CA 1
ATOM 956 C C . GLY A 1 129 ? 8.992 9.281 15 1 94.5 129 GLY A C 1
ATOM 957 O O . GLY A 1 129 ? 8.148 8.555 14.477 1 94.5 129 GLY A O 1
ATOM 958 N N . GLY A 1 130 ? 9.242 10.586 14.688 1 97.38 130 GLY A N 1
ATOM 959 C CA . GLY A 1 130 ? 8.32 11.219 13.758 1 97.38 130 GLY A CA 1
ATOM 960 C C . GLY A 1 130 ? 6.902 11.297 14.289 1 97.38 130 GLY A C 1
ATOM 961 O O . GLY A 1 130 ? 6.688 11.328 15.5 1 97.38 130 GLY A O 1
ATOM 962 N N . PHE A 1 131 ? 5.977 11.391 13.352 1 98.44 131 PHE A N 1
ATOM 963 C CA . PHE A 1 131 ? 4.57 11.578 13.695 1 98.44 131 PHE A CA 1
ATOM 964 C C . PHE A 1 131 ? 3.721 10.438 13.156 1 98.44 131 PHE A C 1
ATOM 966 O O . PHE A 1 131 ? 2.502 10.57 13.023 1 98.44 131 PHE A O 1
ATOM 973 N N . GLY A 1 132 ? 4.348 9.344 12.797 1 98.5 132 GLY A N 1
ATOM 974 C CA . GLY A 1 132 ? 3.668 8.242 12.133 1 98.5 132 GLY A CA 1
ATOM 975 C C . GLY A 1 132 ? 2.465 7.73 12.906 1 98.5 132 GLY A C 1
ATOM 976 O O . GLY A 1 132 ? 1.41 7.473 12.328 1 98.5 132 GLY A O 1
ATOM 977 N N . LYS A 1 133 ? 2.592 7.602 14.18 1 98.19 133 LYS A N 1
ATOM 978 C CA . LYS A 1 133 ? 1.495 7.094 15 1 98.19 133 LYS A CA 1
ATOM 979 C C . LYS A 1 133 ? 0.3 8.039 14.961 1 98.19 133 LYS A C 1
ATOM 981 O O . LYS A 1 133 ? -0.85 7.598 14.906 1 98.19 133 LYS A O 1
ATOM 986 N N . ALA A 1 134 ? 0.54 9.305 14.969 1 98.44 134 ALA A N 1
ATOM 987 C CA . ALA A 1 134 ? -0.538 10.289 14.891 1 98.44 134 ALA A CA 1
ATOM 988 C C . ALA A 1 134 ? -1.207 10.266 13.523 1 98.44 134 ALA A C 1
ATOM 990 O O . ALA A 1 134 ? -2.42 10.461 13.414 1 98.44 134 ALA A O 1
ATOM 991 N N . LEU A 1 135 ? -0.454 10 12.516 1 98.69 135 LEU A N 1
ATOM 992 C CA . LEU A 1 135 ? -0.926 10.102 11.141 1 98.69 135 LEU A CA 1
ATOM 993 C C . LEU A 1 135 ? -1.588 8.797 10.695 1 98.69 135 LEU A C 1
ATOM 995 O O . LEU A 1 135 ? -2.381 8.789 9.75 1 98.69 135 LEU A O 1
ATOM 999 N N . CYS A 1 136 ? -1.239 7.691 11.328 1 98.62 136 CYS A N 1
ATOM 1000 C CA . CYS A 1 136 ? -1.766 6.387 10.945 1 98.62 136 CYS A CA 1
ATOM 1001 C C . CYS A 1 136 ? -2.033 5.527 12.18 1 98.62 136 CYS A C 1
ATOM 1003 O O . CYS A 1 136 ? -1.389 4.496 12.367 1 98.62 136 CYS A O 1
ATOM 1005 N N . ASN A 1 137 ? -2.994 5.945 12.977 1 98.31 137 ASN A N 1
ATOM 1006 C CA . ASN A 1 137 ? -3.314 5.27 14.227 1 98.31 137 ASN A CA 1
ATOM 1007 C C . ASN A 1 137 ? -4.496 4.316 14.062 1 98.31 137 ASN A C 1
ATOM 1009 O O . ASN A 1 137 ? -4.711 3.439 14.898 1 98.31 137 ASN A O 1
ATOM 1013 N N . GLY A 1 138 ? -5.266 4.465 13.016 1 97.56 138 GLY A N 1
ATOM 1014 C CA . GLY A 1 138 ? -6.34 3.547 12.68 1 97.56 138 GLY A CA 1
ATOM 1015 C C . GLY A 1 138 ? -7.617 3.814 13.453 1 97.56 138 GLY A C 1
ATOM 1016 O O . GLY A 1 138 ? -8.609 3.096 13.297 1 97.56 138 GLY A O 1
ATOM 1017 N N . LEU A 1 139 ? -7.672 4.883 14.211 1 97.75 139 LEU A N 1
ATOM 1018 C CA . LEU A 1 139 ? -8.805 5.129 15.094 1 97.75 139 LEU A CA 1
ATOM 1019 C C . LEU A 1 139 ? -10 5.652 14.305 1 97.75 139 LEU A C 1
ATOM 1021 O O . LEU A 1 139 ? -11.141 5.59 14.781 1 97.75 139 LEU A O 1
ATOM 1025 N N . GLY A 1 140 ? -9.781 6.207 13.141 1 96.88 140 GLY A N 1
ATOM 1026 C CA . GLY A 1 140 ? -10.875 6.645 12.289 1 96.88 140 GLY A CA 1
ATOM 1027 C C . GLY A 1 140 ? -11.703 5.496 11.742 1 96.88 140 GLY A C 1
ATOM 1028 O O . GLY A 1 140 ? -12.812 5.703 11.25 1 96.88 140 GLY A O 1
ATOM 1029 N N . GLY A 1 141 ? -11.07 4.312 11.758 1 96.88 141 GLY A N 1
ATOM 1030 C CA . GLY A 1 141 ? -11.805 3.117 11.391 1 96.88 141 GLY A CA 1
ATOM 1031 C C . GLY A 1 141 ? -11.258 2.428 10.156 1 96.88 141 GLY A C 1
ATOM 1032 O O . GLY A 1 141 ? -10.391 2.975 9.469 1 96.88 141 GLY A O 1
ATOM 1033 N N . THR A 1 142 ? -11.703 1.221 10.008 1 97.81 142 THR A N 1
ATOM 1034 C CA . THR A 1 142 ? -11.336 0.378 8.875 1 97.81 142 THR A CA 1
ATOM 1035 C C . THR A 1 142 ? -12.578 -0.086 8.117 1 97.81 142 THR A C 1
ATOM 1037 O O . THR A 1 142 ? -13.5 -0.65 8.719 1 97.81 142 THR A O 1
ATOM 1040 N N . GLU A 1 143 ? -12.547 0.171 6.852 1 97.69 143 GLU A N 1
ATOM 1041 C CA . GLU A 1 143 ? -13.68 -0.262 6.035 1 97.69 143 GLU A CA 1
ATOM 1042 C C . GLU A 1 143 ? -13.336 -1.516 5.238 1 97.69 143 GLU A C 1
ATOM 1044 O O . GLU A 1 143 ? -12.164 -1.825 5.031 1 97.69 143 GLU A O 1
ATOM 1049 N N . TRP A 1 144 ? -14.43 -2.289 4.824 1 97.94 144 TRP A N 1
ATOM 1050 C CA . TRP A 1 144 ? -14.359 -3.486 3.992 1 97.94 144 TRP A CA 1
ATOM 1051 C C . TRP A 1 144 ? -13.602 -4.602 4.703 1 97.94 144 TRP A C 1
ATOM 1053 O O . TRP A 1 144 ? -12.758 -5.27 4.098 1 97.94 144 TRP A O 1
ATOM 1063 N N . CYS A 1 145 ? -13.938 -4.711 5.926 1 97.81 145 CYS A N 1
ATOM 1064 C CA . CYS A 1 145 ? -13.336 -5.773 6.723 1 97.81 145 CYS A CA 1
ATOM 1065 C C . CYS A 1 145 ? -13.805 -7.145 6.25 1 97.81 145 CYS A C 1
ATOM 1067 O O . CYS A 1 145 ? -13.164 -8.156 6.531 1 97.81 145 CYS A O 1
ATOM 1069 N N . LEU A 1 146 ? -14.844 -7.137 5.43 1 97.12 146 LEU A N 1
ATOM 1070 C CA . LEU A 1 146 ? -15.312 -8.375 4.809 1 97.12 146 LEU A CA 1
ATOM 1071 C C . LEU A 1 146 ? -14.242 -8.961 3.898 1 97.12 146 LEU A C 1
ATOM 1073 O O . LEU A 1 146 ? -14.211 -10.18 3.676 1 97.12 146 LEU A O 1
ATOM 1077 N N . ASN A 1 147 ? -13.328 -8.148 3.455 1 98.19 147 ASN A N 1
ATOM 1078 C CA . ASN A 1 147 ? -12.305 -8.562 2.5 1 98.19 147 ASN A CA 1
ATOM 1079 C C . ASN A 1 147 ? -11.008 -8.945 3.203 1 98.19 147 ASN A C 1
ATOM 1081 O O . ASN A 1 147 ? -9.977 -9.125 2.553 1 98.19 147 ASN A O 1
ATOM 1085 N N . GLU A 1 148 ? -11.016 -8.992 4.48 1 98.12 148 GLU A N 1
ATOM 1086 C CA . GLU A 1 148 ? -9.789 -9.344 5.195 1 98.12 148 GLU A CA 1
ATOM 1087 C C . GLU A 1 148 ? -9.18 -10.633 4.652 1 98.12 148 GLU A C 1
ATOM 1089 O O . GLU A 1 148 ? -9.906 -11.539 4.234 1 98.12 148 GLU A O 1
ATOM 1094 N N . VAL A 1 149 ? -7.934 -10.641 4.578 1 98.38 149 VAL A N 1
ATOM 1095 C CA . VAL A 1 149 ? -7.215 -11.836 4.152 1 98.38 149 VAL A CA 1
ATOM 1096 C C . VAL A 1 149 ? -6.781 -12.641 5.375 1 98.38 149 VAL A C 1
ATOM 1098 O O . VAL A 1 149 ? -5.902 -12.219 6.129 1 98.38 149 VAL A O 1
ATOM 1101 N N . GLU A 1 150 ? -7.348 -13.789 5.531 1 96.5 150 GLU A N 1
ATOM 1102 C CA . GLU A 1 150 ? -7.094 -14.625 6.703 1 96.5 150 GLU A CA 1
ATOM 1103 C C . GLU A 1 150 ? -5.613 -14.977 6.816 1 96.5 150 GLU A C 1
ATOM 1105 O O . GLU A 1 150 ? -5.004 -15.438 5.852 1 96.5 150 GLU A O 1
ATOM 1110 N N . GLY A 1 151 ? -5.043 -14.68 7.961 1 96.38 151 GLY A N 1
ATOM 1111 C CA . GLY A 1 151 ? -3.643 -14.992 8.203 1 96.38 151 GLY A CA 1
ATOM 1112 C C . GLY A 1 151 ? -2.695 -13.914 7.711 1 96.38 151 GLY A C 1
ATOM 1113 O O . GLY A 1 151 ? -1.477 -14.047 7.836 1 96.38 151 GLY A O 1
ATOM 1114 N N . VAL A 1 152 ? -3.277 -12.875 7.137 1 98.38 152 VAL A N 1
ATOM 1115 C CA . VAL A 1 152 ? -2.43 -11.836 6.555 1 98.38 152 VAL A CA 1
ATOM 1116 C C . VAL A 1 152 ? -2.805 -10.477 7.133 1 98.38 152 VAL A C 1
ATOM 1118 O O . VAL A 1 152 ? -2.033 -9.883 7.891 1 98.38 152 VAL A O 1
ATOM 1121 N N . THR A 1 153 ? -4.07 -10.062 6.891 1 98.62 153 THR A N 1
ATOM 1122 C CA . THR A 1 153 ? -4.465 -8.734 7.355 1 98.62 153 THR A CA 1
ATOM 1123 C C . THR A 1 153 ? -5.363 -8.836 8.586 1 98.62 153 THR A C 1
ATOM 1125 O O . THR A 1 153 ? -5.582 -7.844 9.281 1 98.62 153 THR A O 1
ATOM 1128 N N . ASP A 1 154 ? -5.824 -10 8.938 1 98.06 154 ASP A N 1
ATOM 1129 C CA . ASP A 1 154 ? -6.863 -10.148 9.953 1 98.06 154 ASP A CA 1
ATOM 1130 C C . ASP A 1 154 ? -6.281 -10.023 11.359 1 98.06 154 ASP A C 1
ATOM 1132 O O . ASP A 1 154 ? -7.027 -9.898 12.336 1 98.06 154 ASP A O 1
ATOM 1136 N N . ASP A 1 155 ? -4.977 -9.992 11.508 1 97.69 155 ASP A N 1
ATOM 1137 C CA . ASP A 1 155 ? -4.402 -9.938 12.844 1 97.69 155 ASP A CA 1
ATOM 1138 C C . ASP A 1 155 ? -3.482 -8.727 13 1 97.69 155 ASP A C 1
ATOM 1140 O O . ASP A 1 155 ? -2.627 -8.695 13.883 1 97.69 155 ASP A O 1
ATOM 1144 N N . MET A 1 156 ? -3.6 -7.781 12.164 1 98.31 156 MET A N 1
ATOM 1145 C CA . MET A 1 156 ? -2.818 -6.555 12.281 1 98.31 156 MET A CA 1
ATOM 1146 C C . MET A 1 156 ? -3.453 -5.602 13.289 1 98.31 156 MET A C 1
ATOM 1148 O O . MET A 1 156 ? -4.574 -5.137 13.094 1 98.31 156 MET A O 1
ATOM 1152 N N . PRO A 1 157 ? -2.756 -5.238 14.305 1 98.25 157 PRO A N 1
ATOM 1153 C CA . PRO A 1 157 ? -3.34 -4.367 15.32 1 98.25 157 PRO A CA 1
ATOM 1154 C C . PRO A 1 157 ? -3.881 -3.061 14.75 1 98.25 157 PRO A C 1
ATOM 1156 O O . PRO A 1 157 ? -4.949 -2.6 15.148 1 98.25 157 PRO A O 1
ATOM 1159 N N . LEU A 1 158 ? -3.221 -2.514 13.805 1 98.5 158 LEU A N 1
ATOM 1160 C CA . LEU A 1 158 ? -3.637 -1.262 13.18 1 98.5 158 LEU A CA 1
ATOM 1161 C C . LEU A 1 158 ? -5.051 -1.373 12.625 1 98.5 158 LEU A C 1
ATOM 1163 O O . LEU A 1 158 ? -5.867 -0.467 12.805 1 98.5 158 LEU A O 1
ATOM 1167 N N . LEU A 1 159 ? -5.375 -2.467 11.992 1 98.56 159 LEU A N 1
ATOM 1168 C CA . LEU A 1 159 ? -6.656 -2.66 11.32 1 98.56 159 LEU A CA 1
ATOM 1169 C C . LEU A 1 159 ? -7.766 -2.941 12.328 1 98.56 159 LEU A C 1
ATOM 1171 O O . LEU A 1 159 ? -8.945 -2.975 11.969 1 98.56 159 LEU A O 1
ATOM 1175 N N . HIS A 1 160 ? -7.398 -3.072 13.562 1 98.19 160 HIS A N 1
ATOM 1176 C CA . HIS A 1 160 ? -8.359 -3.346 14.625 1 98.19 160 HIS A CA 1
ATOM 1177 C C . HIS A 1 160 ? -8.43 -2.191 15.617 1 98.19 160 HIS A C 1
ATOM 1179 O O . HIS A 1 160 ? -9.102 -2.291 16.656 1 98.19 160 HIS A O 1
ATOM 1185 N N . ALA A 1 161 ? -7.766 -1.146 15.352 1 97.88 161 ALA A N 1
ATOM 1186 C CA . ALA A 1 161 ? -7.617 -0.058 16.312 1 97.88 161 ALA A CA 1
ATOM 1187 C C . ALA A 1 161 ? -8.922 0.721 16.469 1 97.88 161 ALA A C 1
ATOM 1189 O O . ALA A 1 161 ? -9.266 1.161 17.562 1 97.88 161 ALA A O 1
ATOM 1190 N N . GLY A 1 162 ? -9.586 0.955 15.375 1 97 162 GLY A N 1
ATOM 1191 C CA . GLY A 1 162 ? -10.844 1.687 15.383 1 97 162 GLY A CA 1
ATOM 1192 C C . GLY A 1 162 ? -12.039 0.821 15.039 1 97 162 GLY A C 1
ATOM 1193 O O . GLY A 1 162 ? -11.953 -0.408 15.062 1 97 162 GLY A O 1
ATOM 1194 N N . LYS A 1 163 ? -13.18 1.548 14.789 1 96.62 163 LYS A N 1
ATOM 1195 C CA . LYS A 1 163 ? -14.391 0.84 14.383 1 96.62 163 LYS A CA 1
ATOM 1196 C C . LYS A 1 163 ? -14.172 0.081 13.078 1 96.62 163 LYS A C 1
ATOM 1198 O O . LYS A 1 163 ? -13.547 0.603 12.148 1 96.62 163 LYS A O 1
ATOM 1203 N N . ARG A 1 164 ? -14.688 -1.105 13.008 1 97.25 164 ARG A N 1
ATOM 1204 C CA . ARG A 1 164 ? -14.547 -1.962 11.836 1 97.25 164 ARG A CA 1
ATOM 1205 C C . ARG A 1 164 ? -15.875 -2.086 11.086 1 97.25 164 ARG A C 1
ATOM 1207 O O . ARG A 1 164 ? -16.875 -2.516 11.656 1 97.25 164 ARG A O 1
ATOM 1214 N N . TYR A 1 165 ? -15.867 -1.716 9.805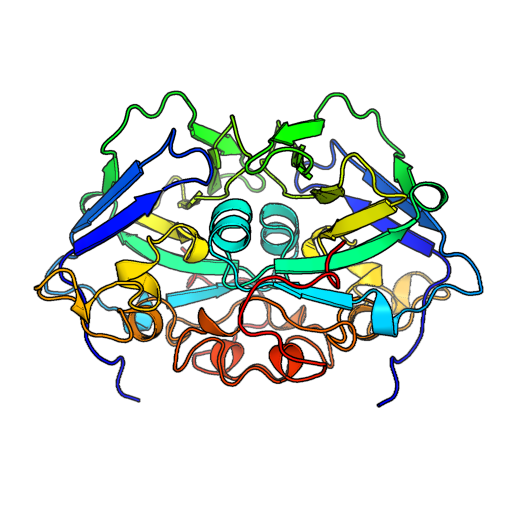 1 97.31 165 TYR A N 1
ATOM 1215 C CA . TYR A 1 165 ? -17.047 -1.812 8.945 1 97.31 165 TYR A CA 1
ATOM 1216 C C . TYR A 1 165 ? -16.875 -2.934 7.926 1 97.31 165 TYR A C 1
ATOM 1218 O O . TYR A 1 165 ? -15.867 -3 7.227 1 97.31 165 TYR A O 1
ATOM 1226 N N . GLN A 1 166 ? -17.875 -3.744 7.785 1 96.5 166 GLN A N 1
ATOM 1227 C CA . GLN A 1 166 ? -17.781 -4.898 6.895 1 96.5 166 GLN A CA 1
ATOM 1228 C C . GLN A 1 166 ? -17.797 -4.469 5.434 1 96.5 166 GLN A C 1
ATOM 1230 O O . GLN A 1 166 ? -17.25 -5.156 4.566 1 96.5 166 GLN A O 1
ATOM 1235 N N . GLU A 1 167 ? -18.422 -3.395 5.09 1 94.88 167 GLU A N 1
ATOM 1236 C CA . GLU A 1 167 ? -18.484 -2.785 3.766 1 94.88 167 GLU A CA 1
ATOM 1237 C C . GLU A 1 167 ? -18.234 -1.282 3.836 1 94.88 167 GLU A C 1
ATOM 1239 O O . GLU A 1 167 ? -17.391 -0.827 4.609 1 94.88 167 GLU A O 1
ATOM 1244 N N . ASP A 1 168 ? -18.766 -0.583 2.861 1 86.19 168 ASP A N 1
ATOM 1245 C CA . ASP A 1 168 ? -18.547 0.859 2.801 1 86.19 168 ASP A CA 1
ATOM 1246 C C . ASP A 1 168 ? -19.188 1.56 3.996 1 86.19 168 ASP A C 1
ATOM 1248 O O . ASP A 1 168 ? -20.172 1.068 4.559 1 86.19 168 ASP A O 1
ATOM 1252 N N . SER A 1 169 ? -18.469 2.543 4.316 1 73.19 169 SER A N 1
ATOM 1253 C CA . SER A 1 169 ? -19.031 3.4 5.355 1 73.19 169 SER A CA 1
ATOM 1254 C C . SER A 1 169 ? -18.922 4.875 4.973 1 73.19 169 SER A C 1
ATOM 1256 O O . SER A 1 169 ? -18.359 5.211 3.928 1 73.19 169 SER A O 1
ATOM 1258 N N . ASP A 1 170 ? -19.625 5.668 5.664 1 64.06 170 ASP A N 1
ATOM 1259 C CA . ASP A 1 170 ? -19.516 7.109 5.473 1 64.06 170 ASP A CA 1
ATOM 1260 C C . ASP A 1 170 ? -18.219 7.648 6.066 1 64.06 170 ASP A C 1
ATOM 1262 O O . ASP A 1 170 ? -17.984 8.859 6.039 1 64.06 170 ASP A O 1
ATOM 1266 N N . VAL A 1 171 ? -17.453 6.746 6.582 1 50.19 171 VAL A N 1
ATOM 1267 C CA . VAL A 1 171 ? -16.281 7.211 7.34 1 50.19 171 VAL A CA 1
ATOM 1268 C C . VAL A 1 171 ? -15.211 7.703 6.379 1 50.19 171 VAL A C 1
ATOM 1270 O O . VAL A 1 171 ? -14.5 8.672 6.672 1 50.19 171 VAL A O 1
ATOM 1273 N N . VAL A 1 172 ? -14.836 6.867 5.344 1 54 172 VAL A N 1
ATOM 1274 C CA . VAL A 1 172 ? -13.828 7.395 4.426 1 54 172 VAL A CA 1
ATOM 1275 C C . VAL A 1 172 ? -14.445 8.492 3.559 1 54 172 VAL A C 1
ATOM 1277 O O . VAL A 1 172 ? -13.773 9.461 3.205 1 54 172 VAL A O 1
ATOM 1280 N N . GLY A 1 173 ? -15.242 9.32 3.623 1 47.06 173 GLY A N 1
ATOM 1281 C CA . GLY A 1 173 ? -15.883 10.438 2.945 1 47.06 173 GLY A CA 1
ATOM 1282 C C . GLY A 1 173 ? -16.766 10.008 1.791 1 47.06 173 GLY A C 1
ATOM 1283 O O . GLY A 1 173 ? -16.641 8.883 1.293 1 47.06 173 GLY A O 1
ATOM 1284 N N . MET B 1 1 ? 5.07 -22.891 9.852 1 63.31 1 MET B N 1
ATOM 1285 C CA . MET B 1 1 ? 3.682 -22.469 9.688 1 63.31 1 MET B CA 1
ATOM 1286 C C . MET B 1 1 ? 3.148 -22.859 8.32 1 63.31 1 MET B C 1
ATOM 1288 O O . MET B 1 1 ? 3.887 -22.844 7.332 1 63.31 1 MET B O 1
ATOM 1292 N N . SER B 1 2 ? 1.96 -23.391 8.266 1 87.81 2 SER B N 1
ATOM 1293 C CA . SER B 1 2 ? 1.373 -23.844 7 1 87.81 2 SER B CA 1
ATOM 1294 C C . SER B 1 2 ? 1.018 -22.656 6.109 1 87.81 2 SER B C 1
ATOM 1296 O O . SER B 1 2 ? 0.54 -21.625 6.598 1 87.81 2 SER B O 1
ATOM 1298 N N . LEU B 1 3 ? 1.374 -22.688 4.852 1 94.25 3 LEU B N 1
ATOM 1299 C CA . LEU B 1 3 ? 1.084 -21.641 3.887 1 94.25 3 LEU B CA 1
ATOM 1300 C C . LEU B 1 3 ? -0.371 -21.703 3.432 1 94.25 3 LEU B C 1
ATOM 1302 O O . LEU B 1 3 ? -0.873 -20.766 2.811 1 94.25 3 LEU B O 1
ATOM 1306 N N . GLY B 1 4 ? -1.097 -22.719 3.891 1 93.19 4 GLY B N 1
ATOM 1307 C CA . GLY B 1 4 ? -2.428 -22.922 3.34 1 93.19 4 GLY B CA 1
ATOM 1308 C C . GLY B 1 4 ? -2.41 -23.453 1.919 1 93.19 4 GLY B C 1
ATOM 1309 O O . GLY B 1 4 ? -1.387 -23.953 1.45 1 93.19 4 GLY B O 1
ATOM 1310 N N 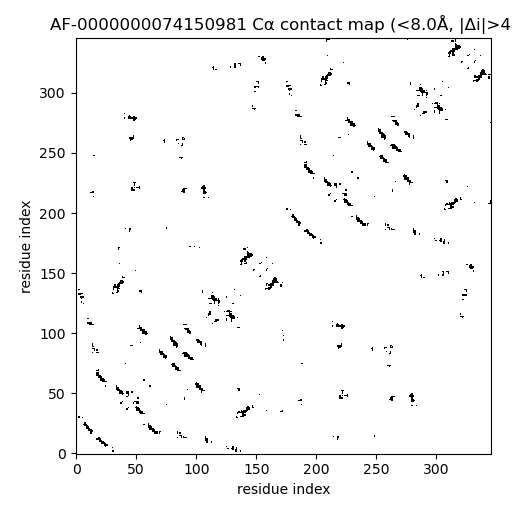. PRO B 1 5 ? -3.545 -23.453 1.255 1 95.25 5 PRO B N 1
ATOM 1311 C CA . PRO B 1 5 ? -3.584 -23.906 -0.134 1 95.25 5 PRO B CA 1
ATOM 1312 C C . PRO B 1 5 ? -2.742 -23.047 -1.068 1 95.25 5 PRO B C 1
ATOM 1314 O O . PRO B 1 5 ? -2.668 -21.828 -0.887 1 95.25 5 PRO B O 1
ATOM 1317 N N . ILE B 1 6 ? -2.145 -23.672 -2.041 1 96.81 6 ILE B N 1
ATOM 1318 C CA . ILE B 1 6 ? -1.313 -22.969 -3.016 1 96.81 6 ILE B CA 1
ATOM 1319 C C . ILE B 1 6 ? -1.956 -23.062 -4.398 1 96.81 6 ILE B C 1
ATOM 1321 O O . ILE B 1 6 ? -2.543 -24.078 -4.758 1 96.81 6 ILE B O 1
ATOM 1325 N N . PRO B 1 7 ? -1.83 -22.016 -5.137 1 97.5 7 PRO B N 1
ATOM 1326 C CA . PRO B 1 7 ? -2.451 -22.031 -6.465 1 97.5 7 PRO B CA 1
ATOM 1327 C C . PRO B 1 7 ? -1.52 -22.562 -7.551 1 97.5 7 PRO B C 1
ATOM 1329 O O . PRO B 1 7 ? -0.297 -22.469 -7.422 1 97.5 7 PRO B O 1
ATOM 1332 N N . GLU B 1 8 ? -2.148 -23.078 -8.57 1 97.25 8 GLU B N 1
ATOM 1333 C CA . GLU B 1 8 ? -1.415 -23.312 -9.812 1 97.25 8 GLU B CA 1
ATOM 1334 C C . GLU B 1 8 ? -1.353 -22.062 -10.672 1 97.25 8 GLU B C 1
ATOM 1336 O O . GLU B 1 8 ? -0.335 -21.797 -11.32 1 97.25 8 GLU B O 1
ATOM 1341 N N . THR B 1 9 ? -2.461 -21.391 -10.703 1 97.88 9 THR B N 1
ATOM 1342 C CA . THR B 1 9 ? -2.604 -20.156 -11.477 1 97.88 9 THR B CA 1
ATOM 1343 C C . THR B 1 9 ? -3.363 -19.109 -10.68 1 97.88 9 THR B C 1
ATOM 1345 O O . THR B 1 9 ? -4.168 -19.438 -9.812 1 97.88 9 THR B O 1
ATOM 1348 N N . ILE B 1 10 ? -3.047 -17.875 -10.945 1 98.56 10 ILE B N 1
ATOM 1349 C CA . ILE B 1 10 ? -3.854 -16.766 -10.469 1 98.56 10 ILE B CA 1
ATOM 1350 C C . ILE B 1 10 ? -3.992 -15.719 -11.57 1 98.56 10 ILE B C 1
ATOM 1352 O O . ILE B 1 10 ? -3.24 -15.742 -12.555 1 98.56 10 ILE B O 1
ATOM 1356 N N . THR B 1 11 ? -4.953 -14.891 -11.406 1 98.69 11 THR B N 1
ATOM 1357 C CA . THR B 1 11 ? -5.105 -13.742 -12.289 1 98.69 11 THR B CA 1
ATOM 1358 C C . THR B 1 11 ? -5.141 -12.445 -11.477 1 98.69 11 THR B C 1
ATOM 1360 O O . THR B 1 11 ? -5.34 -12.469 -10.266 1 98.69 11 THR B O 1
ATOM 1363 N N . GLY B 1 12 ? -4.859 -11.375 -12.133 1 98.88 12 GLY B N 1
ATOM 1364 C CA . GLY B 1 12 ? -4.918 -10.039 -11.555 1 98.88 12 GLY B CA 1
ATOM 1365 C C . GLY B 1 12 ? -4.988 -8.938 -12.602 1 98.88 12 GLY B C 1
ATOM 1366 O O . GLY B 1 12 ? -5.098 -9.219 -13.797 1 98.88 12 GLY B O 1
ATOM 1367 N N . SER B 1 13 ? -5.07 -7.711 -12.086 1 98.94 13 SER B N 1
ATOM 1368 C CA . SER B 1 13 ? -5.176 -6.559 -12.969 1 98.94 13 SER B CA 1
ATOM 1369 C C . SER B 1 13 ? -4.906 -5.258 -12.219 1 98.94 13 SER B C 1
ATOM 1371 O O . SER B 1 13 ? -4.895 -5.238 -10.984 1 98.94 13 SER B O 1
ATOM 1373 N N . CYS B 1 14 ? -4.637 -4.215 -13.102 1 98.94 14 CYS B N 1
ATOM 1374 C CA . CYS B 1 14 ? -4.695 -2.875 -12.531 1 98.94 14 CYS B CA 1
ATOM 1375 C C . CYS B 1 14 ? -6.137 -2.473 -12.234 1 98.94 14 CYS B C 1
ATOM 1377 O O . CYS B 1 14 ? -7.062 -3.246 -12.477 1 98.94 14 CYS B O 1
ATOM 1379 N N . LEU B 1 15 ? -6.348 -1.322 -11.672 1 98.88 15 LEU B N 1
ATOM 1380 C CA . LEU B 1 15 ? -7.652 -0.86 -11.211 1 98.88 15 LEU B CA 1
ATOM 1381 C C . LEU B 1 15 ? -8.594 -0.627 -12.383 1 98.88 15 LEU B C 1
ATOM 1383 O O . LEU B 1 15 ? -9.766 -0.997 -12.328 1 98.88 15 LEU B O 1
ATOM 1387 N N . CYS B 1 16 ? -8.117 -0.061 -13.5 1 98.81 16 CYS B N 1
ATOM 1388 C CA . CYS B 1 16 ? -8.969 0.237 -14.641 1 98.81 16 CYS B CA 1
ATOM 1389 C C . CYS B 1 16 ? -9.078 -0.969 -15.57 1 98.81 16 CYS B C 1
ATOM 1391 O O . CYS B 1 16 ? -9.82 -0.936 -16.547 1 98.81 16 CYS B O 1
ATOM 1393 N N . THR B 1 17 ? -8.305 -1.956 -15.391 1 98.75 17 THR B N 1
ATOM 1394 C CA . THR B 1 17 ? -8.352 -3.25 -16.062 1 98.75 17 THR B CA 1
ATOM 1395 C C . THR B 1 17 ? -7.734 -3.156 -17.453 1 98.75 17 THR B C 1
ATOM 1397 O O . THR B 1 17 ? -7.832 -4.098 -18.25 1 98.75 17 THR B O 1
ATOM 1400 N N . ALA B 1 18 ? -7.078 -2.035 -17.719 1 98.88 18 ALA B N 1
ATOM 1401 C CA . ALA B 1 18 ? -6.355 -1.94 -18.984 1 98.88 18 ALA B CA 1
ATOM 1402 C C . ALA B 1 18 ? -5.195 -2.932 -19.016 1 98.88 18 ALA B C 1
ATOM 1404 O O . ALA B 1 18 ? -4.746 -3.326 -20.094 1 98.88 18 ALA B O 1
ATOM 1405 N N . LEU 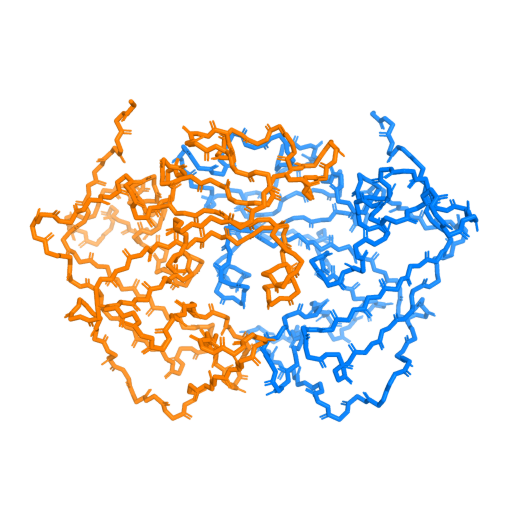B 1 19 ? -4.676 -3.314 -17.906 1 98.94 19 LEU B N 1
ATOM 1406 C CA . LEU B 1 19 ? -3.635 -4.324 -17.75 1 98.94 19 LEU B CA 1
ATOM 1407 C C . LEU B 1 19 ? -4.152 -5.523 -16.953 1 98.94 19 LEU B C 1
ATOM 1409 O O . LEU B 1 19 ? -4.559 -5.379 -15.797 1 98.94 19 LEU B O 1
ATOM 1413 N N . ARG B 1 20 ? -4.219 -6.641 -17.578 1 98.94 20 ARG B N 1
ATOM 1414 C CA . ARG B 1 20 ? -4.602 -7.902 -16.953 1 98.94 20 ARG B CA 1
ATOM 1415 C C . ARG B 1 20 ? -3.531 -8.969 -17.156 1 98.94 20 ARG B C 1
ATOM 1417 O O . ARG B 1 20 ? -2.838 -8.969 -18.188 1 98.94 20 ARG B O 1
ATOM 1424 N N . TYR B 1 21 ? -3.387 -9.852 -16.172 1 98.94 21 TYR B N 1
ATOM 1425 C CA . TYR B 1 21 ? -2.355 -10.875 -16.297 1 98.94 21 TYR B CA 1
ATOM 1426 C C . TYR B 1 21 ? -2.857 -12.219 -15.766 1 98.94 21 TYR B C 1
ATOM 1428 O O . TYR B 1 21 ? -3.85 -12.273 -15.031 1 98.94 21 TYR B O 1
ATOM 1436 N N . LYS B 1 22 ? -2.248 -13.195 -16.172 1 98.94 22 LYS B N 1
ATOM 1437 C CA . LYS B 1 22 ? -2.316 -14.547 -15.633 1 98.94 22 LYS B CA 1
ATOM 1438 C C . LYS B 1 22 ? -0.933 -15.047 -15.227 1 98.94 22 LYS B C 1
ATOM 1440 O O . LYS B 1 22 ? 0.038 -14.883 -15.969 1 98.94 22 LYS B O 1
ATOM 1445 N N . ILE B 1 23 ? -0.805 -15.508 -14.008 1 98.81 23 ILE B N 1
ATOM 1446 C CA . ILE B 1 23 ? 0.419 -16.141 -13.531 1 98.81 23 ILE B CA 1
ATOM 1447 C C . ILE B 1 23 ? 0.226 -17.656 -13.477 1 98.81 23 ILE B C 1
ATOM 1449 O O . ILE B 1 23 ? -0.753 -18.141 -12.906 1 98.81 23 ILE B O 1
ATOM 1453 N N . THR B 1 24 ? 1.054 -18.359 -14.047 1 98.81 24 THR B N 1
ATOM 1454 C CA . THR B 1 24 ? 1.144 -19.812 -13.906 1 98.81 24 THR B CA 1
ATOM 1455 C C . THR B 1 24 ? 2.422 -20.203 -13.172 1 98.81 24 THR B C 1
ATOM 1457 O O . THR B 1 24 ? 3.521 -20.078 -13.711 1 98.81 24 THR B O 1
ATOM 1460 N N . PHE B 1 25 ? 2.229 -20.734 -11.984 1 98.5 25 PHE B N 1
ATOM 1461 C CA . PHE B 1 25 ? 3.389 -21.016 -11.148 1 98.5 25 PHE B CA 1
ATOM 1462 C C . PHE B 1 25 ? 4.047 -22.328 -11.562 1 98.5 25 PHE B C 1
ATOM 1464 O O . PHE B 1 25 ? 3.359 -23.312 -11.828 1 98.5 25 PHE B O 1
ATOM 1471 N N . PRO B 1 26 ? 5.391 -22.312 -11.617 1 97.31 26 PRO B N 1
ATOM 1472 C CA . PRO B 1 26 ? 6.047 -23.609 -11.781 1 97.31 26 PRO B CA 1
ATOM 1473 C C . PRO B 1 26 ? 5.824 -24.531 -10.594 1 97.31 26 PRO B C 1
ATOM 1475 O O . PRO B 1 26 ? 5.656 -24.078 -9.469 1 97.31 26 PRO B O 1
ATOM 1478 N N . PRO B 1 27 ? 5.852 -25.828 -10.805 1 95.5 27 PRO B N 1
ATOM 1479 C CA . PRO B 1 27 ? 5.598 -26.766 -9.719 1 95.5 27 PRO B CA 1
ATOM 1480 C C . PRO B 1 27 ? 6.562 -26.609 -8.547 1 95.5 27 PRO B C 1
ATOM 1482 O O . PRO B 1 27 ? 6.199 -26.891 -7.398 1 95.5 27 PRO B O 1
ATOM 1485 N N . SER B 1 28 ? 7.711 -26.125 -8.797 1 95.19 28 SER B N 1
ATOM 1486 C CA . SER B 1 28 ? 8.742 -26.031 -7.773 1 95.19 28 SER B CA 1
ATOM 1487 C C . SER B 1 28 ? 8.797 -24.625 -7.168 1 95.19 28 SER B C 1
ATOM 1489 O O . SER B 1 28 ? 9.734 -24.281 -6.449 1 95.19 28 SER B O 1
ATOM 1491 N N . HIS B 1 29 ? 7.828 -23.828 -7.52 1 97.25 29 HIS B N 1
ATOM 1492 C CA . HIS B 1 29 ? 7.867 -22.453 -7.039 1 97.25 29 HIS B CA 1
ATOM 1493 C C . HIS B 1 29 ? 7.875 -22.406 -5.516 1 97.25 29 HIS B C 1
ATOM 1495 O O . HIS B 1 29 ? 7.07 -23.078 -4.863 1 97.25 29 HIS B O 1
ATOM 1501 N N . ASP B 1 30 ? 8.758 -21.688 -4.91 1 97.06 30 ASP B N 1
ATOM 1502 C CA . ASP B 1 30 ? 8.883 -21.547 -3.461 1 97.06 30 ASP B CA 1
ATOM 1503 C C . ASP B 1 30 ? 8.039 -20.391 -2.945 1 97.06 30 ASP B C 1
ATOM 1505 O O . ASP B 1 30 ? 8.516 -19.266 -2.857 1 97.06 30 ASP B O 1
ATOM 1509 N N . PHE B 1 31 ? 6.867 -20.719 -2.482 1 98.12 31 PHE B N 1
ATOM 1510 C CA . PHE B 1 31 ? 5.895 -19.703 -2.084 1 98.12 31 PHE B CA 1
ATOM 1511 C C . PHE B 1 31 ? 6.336 -19 -0.807 1 98.12 31 PHE B C 1
ATOM 1513 O O . PHE B 1 31 ? 6.02 -17.828 -0.596 1 98.12 31 PHE B O 1
ATOM 1520 N N . ALA B 1 32 ? 7.059 -19.641 0.011 1 97.62 32 ALA B N 1
ATOM 1521 C CA . ALA B 1 32 ? 7.566 -19.016 1.228 1 97.62 32 ALA B CA 1
ATOM 1522 C C . ALA B 1 32 ? 8.625 -17.953 0.902 1 97.62 32 ALA B C 1
ATOM 1524 O O . ALA B 1 32 ? 8.516 -16.812 1.328 1 97.62 32 ALA B O 1
ATOM 1525 N N . ALA B 1 33 ? 9.586 -18.297 0.081 1 96.5 33 ALA B N 1
ATOM 1526 C CA . ALA B 1 33 ? 10.695 -17.391 -0.249 1 96.5 33 ALA B CA 1
ATOM 1527 C C . ALA B 1 33 ? 10.227 -16.25 -1.13 1 96.5 33 ALA B C 1
ATOM 1529 O O . ALA B 1 33 ? 10.805 -15.156 -1.101 1 96.5 33 ALA B O 1
ATOM 1530 N N . ALA B 1 34 ? 9.156 -16.422 -1.826 1 97.5 34 ALA B N 1
ATOM 1531 C CA . ALA B 1 34 ? 8.711 -15.453 -2.83 1 97.5 34 ALA B CA 1
ATOM 1532 C C . ALA B 1 34 ? 7.945 -14.305 -2.186 1 97.5 34 ALA B C 1
ATOM 1534 O O . ALA B 1 34 ? 7.75 -13.258 -2.805 1 97.5 34 ALA B O 1
ATOM 1535 N N . SER B 1 35 ? 7.418 -14.547 -0.998 1 98.19 35 SER B N 1
ATOM 1536 C CA . SER B 1 35 ? 6.664 -13.508 -0.301 1 98.19 35 SER B CA 1
ATOM 1537 C C . SER B 1 35 ? 7.59 -12.555 0.437 1 98.19 35 SER B C 1
ATOM 1539 O O . SER B 1 35 ? 8.156 -12.906 1.473 1 98.19 35 SER B O 1
ATOM 1541 N N . ARG B 1 36 ? 7.656 -11.352 -0.122 1 97.38 36 ARG B N 1
ATOM 1542 C CA . ARG B 1 36 ? 8.641 -10.398 0.379 1 97.38 36 ARG B CA 1
ATOM 1543 C C . ARG B 1 36 ? 7.984 -9.062 0.721 1 97.38 36 ARG B C 1
ATOM 1545 O O . ARG B 1 36 ? 7.031 -8.648 0.062 1 97.38 36 ARG B O 1
ATOM 1552 N N . LEU B 1 37 ? 8.547 -8.422 1.77 1 98.25 37 LEU B N 1
ATOM 1553 C CA . LEU B 1 37 ? 8.039 -7.145 2.252 1 98.25 37 LEU B CA 1
ATOM 1554 C C . LEU B 1 37 ? 9.156 -6.109 2.332 1 98.25 37 LEU B C 1
ATOM 1556 O O . LEU B 1 37 ? 10.312 -6.461 2.574 1 98.25 37 LEU B O 1
ATOM 1560 N N . CYS B 1 38 ? 8.82 -4.848 2.107 1 98.06 38 CYS B N 1
ATOM 1561 C CA . CYS B 1 38 ? 9.82 -3.783 2.139 1 98.06 38 CYS B CA 1
ATOM 1562 C C . CYS B 1 38 ? 9.25 -2.521 2.775 1 98.06 38 CYS B C 1
ATOM 1564 O O . CYS B 1 38 ? 8.172 -2.064 2.4 1 98.06 38 CYS B O 1
ATOM 1566 N N . GLN B 1 39 ? 9.977 -1.926 3.711 1 98.5 39 GLN B N 1
ATOM 1567 C CA . GLN B 1 39 ? 9.539 -0.712 4.395 1 98.5 39 GLN B CA 1
ATOM 1568 C C . GLN B 1 39 ? 10.383 0.488 3.973 1 98.5 39 GLN B C 1
ATOM 1570 O O . GLN B 1 39 ? 10.461 1.485 4.691 1 98.5 39 GLN B O 1
ATOM 1575 N N . CYS B 1 40 ? 11.055 0.429 2.811 1 97.94 40 CYS B N 1
ATOM 1576 C CA . CYS B 1 40 ? 11.891 1.555 2.414 1 97.94 40 CYS B CA 1
ATOM 1577 C C . CYS B 1 40 ? 11.039 2.738 1.97 1 97.94 40 CYS B C 1
ATOM 1579 O O . CYS B 1 40 ? 9.867 2.576 1.648 1 97.94 40 CYS B O 1
ATOM 1581 N N . THR B 1 41 ? 11.664 3.859 1.944 1 98.06 41 THR B N 1
ATOM 1582 C CA . THR B 1 41 ? 10.977 5.094 1.579 1 98.06 41 THR B CA 1
ATOM 1583 C C . THR B 1 41 ? 10.531 5.055 0.12 1 98.06 41 THR B C 1
ATOM 1585 O O . THR B 1 41 ? 9.438 5.512 -0.212 1 98.06 41 THR B O 1
ATOM 1588 N N . GLN B 1 42 ? 11.297 4.512 -0.77 1 97.94 42 GLN B N 1
ATOM 1589 C CA . GLN B 1 42 ? 10.922 4.465 -2.18 1 97.94 42 GLN B CA 1
ATOM 1590 C C . GLN B 1 42 ? 9.633 3.676 -2.377 1 97.94 42 GLN B C 1
ATOM 1592 O O . GLN B 1 42 ? 8.727 4.121 -3.09 1 97.94 42 GLN B O 1
ATOM 1597 N N . CYS B 1 43 ? 9.539 2.533 -1.73 1 98.06 43 CYS B N 1
ATOM 1598 C CA . CYS B 1 43 ? 8.367 1.68 -1.913 1 98.06 43 CYS B CA 1
ATOM 1599 C C . CYS B 1 43 ? 7.129 2.312 -1.293 1 98.06 43 CYS B C 1
ATOM 1601 O O . CYS B 1 43 ? 6.027 2.199 -1.84 1 98.06 43 CYS B O 1
ATOM 1603 N N . ARG B 1 44 ? 7.344 3.016 -0.153 1 98.69 44 ARG B N 1
ATOM 1604 C CA . ARG B 1 44 ? 6.227 3.738 0.444 1 98.69 44 ARG B CA 1
ATOM 1605 C C . ARG B 1 44 ? 5.723 4.836 -0.487 1 98.69 44 ARG B C 1
ATOM 1607 O O . ARG B 1 44 ? 4.523 4.941 -0.739 1 98.69 44 ARG B O 1
ATOM 1614 N N . LYS B 1 45 ? 6.633 5.555 -1.04 1 98.81 45 LYS B N 1
ATOM 1615 C CA . LYS B 1 45 ? 6.238 6.641 -1.932 1 98.81 45 LYS B CA 1
ATOM 1616 C C . LYS B 1 45 ? 5.598 6.098 -3.205 1 98.81 45 LYS B C 1
ATOM 1618 O O . LYS B 1 45 ? 4.656 6.695 -3.736 1 98.81 45 LYS B O 1
ATOM 1623 N N . GLN B 1 46 ? 6.066 5 -3.691 1 98.62 46 GLN B N 1
ATOM 1624 C CA . GLN B 1 46 ? 5.516 4.398 -4.898 1 98.62 46 GLN B CA 1
ATOM 1625 C C . GLN B 1 46 ? 4.055 3.994 -4.695 1 98.62 46 GLN B C 1
ATOM 1627 O O . GLN B 1 46 ? 3.197 4.312 -5.523 1 98.62 46 GLN B O 1
ATOM 1632 N N . THR B 1 47 ? 3.775 3.34 -3.594 1 98.56 47 THR B N 1
ATOM 1633 C CA . THR B 1 47 ? 2.459 2.744 -3.389 1 98.56 47 THR B CA 1
ATOM 1634 C C . THR B 1 47 ? 1.532 3.717 -2.664 1 98.56 47 THR B C 1
ATOM 1636 O O . THR B 1 47 ? 0.31 3.559 -2.693 1 98.56 47 THR B O 1
ATOM 1639 N N . GLY B 1 48 ? 2.131 4.641 -1.95 1 98.56 48 GLY B N 1
ATOM 1640 C CA . GLY B 1 48 ? 1.369 5.457 -1.021 1 98.56 48 GLY B CA 1
ATOM 1641 C C . GLY B 1 48 ? 1.056 4.746 0.282 1 98.56 48 GLY B C 1
ATOM 1642 O O . GLY B 1 48 ? 0.325 5.273 1.122 1 98.56 48 GLY B O 1
ATOM 1643 N N . GLY B 1 49 ? 1.56 3.584 0.516 1 98.38 49 GLY B N 1
ATOM 1644 C CA . GLY B 1 49 ? 1.201 2.752 1.654 1 98.38 49 GLY B CA 1
ATOM 1645 C C . GLY B 1 49 ? 2.295 2.676 2.703 1 98.38 49 GLY B C 1
ATOM 1646 O O . GLY B 1 49 ? 3.279 3.414 2.639 1 98.38 49 GLY B O 1
ATOM 1647 N N . LEU B 1 50 ? 2.094 1.853 3.691 1 98.69 50 LEU B N 1
ATOM 1648 C CA . LEU B 1 50 ? 2.98 1.754 4.844 1 98.69 50 LEU B CA 1
ATOM 1649 C C . LEU B 1 50 ? 4.191 0.881 4.527 1 98.69 50 LEU B C 1
ATOM 1651 O O . LEU B 1 50 ? 5.246 1.027 5.145 1 98.69 50 LEU B O 1
ATOM 1655 N N . PHE B 1 51 ? 4.02 -0.078 3.65 1 98.69 51 PHE B N 1
ATOM 1656 C CA . PHE B 1 51 ? 5.055 -0.988 3.178 1 98.69 51 PHE B CA 1
ATOM 1657 C C . PHE B 1 51 ? 4.641 -1.646 1.866 1 98.69 51 PHE B C 1
ATOM 1659 O O . PHE B 1 51 ? 3.469 -1.604 1.488 1 98.69 51 PHE B O 1
ATOM 1666 N N . LEU B 1 52 ? 5.598 -2.131 1.202 1 98.19 52 LEU B N 1
ATOM 1667 C CA . LEU B 1 52 ? 5.352 -2.883 -0.024 1 98.19 52 LEU B CA 1
ATOM 1668 C C . LEU B 1 52 ? 5.23 -4.375 0.267 1 98.19 52 LEU B C 1
ATOM 1670 O O . LEU B 1 52 ? 6.031 -4.93 1.024 1 98.19 52 LEU B O 1
ATOM 1674 N N . ALA B 1 53 ? 4.223 -4.992 -0.241 1 98.69 53 ALA B N 1
ATOM 1675 C CA . ALA B 1 53 ? 4.055 -6.445 -0.245 1 98.69 53 ALA B CA 1
ATOM 1676 C C . ALA B 1 53 ? 4.082 -6.996 -1.667 1 98.69 53 ALA B C 1
ATOM 1678 O O . ALA B 1 53 ? 3.207 -6.68 -2.479 1 98.69 53 ALA B O 1
ATOM 1679 N N . VAL B 1 54 ? 5.145 -7.812 -1.924 1 98.5 54 VAL B N 1
ATOM 1680 C CA . VAL B 1 54 ? 5.285 -8.32 -3.283 1 98.5 54 VAL B CA 1
ATOM 1681 C C . VAL B 1 54 ? 5.508 -9.828 -3.248 1 98.5 54 VAL B C 1
ATOM 1683 O O . VAL B 1 54 ? 5.828 -10.391 -2.199 1 98.5 54 VAL B O 1
ATOM 1686 N N . PHE B 1 55 ? 5.281 -10.391 -4.352 1 98.62 55 PHE B N 1
ATOM 1687 C CA . PHE B 1 55 ? 5.461 -11.82 -4.582 1 98.62 55 PHE B CA 1
ATOM 1688 C C . PHE B 1 55 ? 6.336 -12.062 -5.805 1 98.62 55 PHE B C 1
ATOM 1690 O O . PHE B 1 55 ? 5.945 -11.742 -6.93 1 98.62 55 PHE B O 1
ATOM 1697 N N . PHE B 1 56 ? 7.477 -12.648 -5.59 1 97.75 56 PHE B N 1
ATOM 1698 C CA . PHE B 1 56 ? 8.422 -12.859 -6.68 1 97.75 56 PHE B CA 1
ATOM 1699 C C . PHE B 1 56 ? 7.945 -13.984 -7.59 1 97.75 56 PHE B C 1
ATOM 1701 O O . PHE B 1 56 ? 7.551 -15.055 -7.113 1 97.75 56 PHE B O 1
ATOM 1708 N N . ILE B 1 57 ? 7.945 -13.727 -8.891 1 97.81 57 ILE B N 1
ATOM 1709 C CA . ILE B 1 57 ? 7.637 -14.75 -9.883 1 97.81 57 ILE B CA 1
ATOM 1710 C C . ILE B 1 57 ? 8.68 -14.727 -10.992 1 97.81 57 ILE B C 1
ATOM 1712 O O . ILE B 1 57 ? 9.188 -13.664 -11.359 1 97.81 57 ILE B O 1
ATOM 1716 N N . PRO B 1 58 ? 9.039 -15.883 -11.531 1 97.12 58 PRO B N 1
ATOM 1717 C CA . PRO B 1 58 ? 9.859 -15.859 -12.75 1 97.12 58 PRO B CA 1
ATOM 1718 C C . PRO B 1 58 ? 9.148 -15.203 -13.93 1 97.12 58 PRO B C 1
ATOM 1720 O O . PRO B 1 58 ? 7.922 -15.297 -14.039 1 97.12 58 PRO B O 1
ATOM 1723 N N . ALA B 1 59 ? 9.922 -14.594 -14.766 1 95.5 59 ALA B N 1
ATOM 1724 C CA . ALA B 1 59 ? 9.352 -13.891 -15.914 1 95.5 59 ALA B CA 1
ATOM 1725 C C . ALA B 1 59 ? 8.492 -14.828 -16.766 1 95.5 59 ALA B C 1
ATOM 1727 O O . ALA B 1 59 ? 7.469 -14.414 -17.312 1 95.5 59 ALA B O 1
ATOM 1728 N N . SER B 1 60 ? 8.852 -16.062 -16.828 1 96.25 60 SER B N 1
ATOM 1729 C CA . SER B 1 60 ? 8.172 -17.031 -17.672 1 96.25 60 SER B CA 1
ATOM 1730 C C . SER B 1 60 ? 6.781 -17.359 -17.125 1 96.25 60 SER B C 1
ATOM 1732 O O . SER B 1 60 ? 5.949 -17.922 -17.844 1 96.25 60 SER B O 1
ATOM 1734 N N . ALA B 1 61 ? 6.535 -17.016 -15.891 1 98.25 61 ALA B N 1
ATOM 1735 C CA . ALA B 1 61 ? 5.258 -17.344 -15.258 1 98.25 61 ALA B CA 1
ATOM 1736 C C . ALA B 1 61 ? 4.184 -16.328 -15.633 1 98.25 61 ALA B C 1
ATOM 1738 O O . ALA B 1 61 ? 2.99 -16.594 -15.477 1 98.25 61 ALA B O 1
ATOM 1739 N N . LEU B 1 62 ? 4.59 -15.18 -16.094 1 98.38 62 LEU B N 1
ATOM 1740 C CA . LEU B 1 62 ? 3.666 -14.07 -16.312 1 98.38 62 LEU B CA 1
ATOM 1741 C C . LEU B 1 62 ? 3.191 -14.031 -17.75 1 98.38 62 LEU B C 1
ATOM 1743 O O . LEU B 1 62 ? 4.004 -14.094 -18.688 1 98.38 62 LEU B O 1
ATOM 1747 N N . ALA B 1 63 ? 1.921 -13.969 -17.922 1 98.69 63 ALA B N 1
ATOM 1748 C CA . ALA B 1 63 ? 1.315 -13.672 -19.219 1 98.69 63 ALA B CA 1
ATOM 1749 C C . ALA B 1 63 ? 0.342 -12.508 -19.109 1 98.69 63 ALA B C 1
ATOM 1751 O O . ALA B 1 63 ? -0.632 -12.562 -18.359 1 98.69 63 ALA B O 1
ATOM 1752 N N . TRP B 1 64 ? 0.615 -11.461 -19.891 1 98.69 64 TRP B N 1
ATOM 1753 C CA . TRP B 1 64 ? -0.387 -10.406 -20.031 1 98.69 64 TRP B CA 1
ATOM 1754 C C . TRP B 1 64 ? -1.555 -10.883 -20.891 1 98.69 64 TRP B C 1
ATOM 1756 O O . TRP B 1 64 ? -1.353 -11.445 -21.969 1 98.69 64 TRP B O 1
ATOM 1766 N N . THR B 1 65 ? -2.727 -10.68 -20.391 1 98.75 65 THR B N 1
ATOM 1767 C CA . THR B 1 65 ? -3.893 -11.148 -21.125 1 98.75 65 THR B CA 1
ATOM 1768 C C . THR B 1 65 ? -4.594 -9.984 -21.828 1 98.75 65 THR B C 1
ATOM 1770 O O . THR B 1 65 ? -5.609 -10.172 -22.5 1 98.75 65 THR B O 1
ATOM 1773 N N . THR B 1 66 ? -4.148 -8.773 -21.672 1 98.69 66 THR B N 1
ATOM 1774 C CA . THR B 1 66 ? -4.473 -7.574 -22.438 1 98.69 66 THR B CA 1
ATOM 1775 C C . THR B 1 66 ? -3.221 -6.988 -23.094 1 98.69 66 THR B C 1
ATOM 1777 O O . THR B 1 66 ? -2.109 -7.465 -22.844 1 98.69 66 THR B O 1
ATOM 1780 N N . THR B 1 67 ? -3.471 -6.012 -23.984 1 98.44 67 THR B N 1
ATOM 1781 C CA . THR B 1 67 ? -2.307 -5.262 -24.438 1 98.44 67 THR B CA 1
ATOM 1782 C C . THR B 1 67 ? -1.636 -4.543 -23.281 1 98.44 67 THR B C 1
ATOM 1784 O O . THR B 1 67 ? -2.236 -4.383 -22.203 1 98.44 67 THR B O 1
ATOM 1787 N N . THR B 1 68 ? -0.412 -4.172 -23.469 1 98.56 68 THR B N 1
ATOM 1788 C CA . THR B 1 68 ? 0.325 -3.508 -22.406 1 98.56 68 THR B CA 1
ATOM 1789 C C . THR B 1 68 ? 0.569 -2.041 -22.734 1 98.56 68 THR B C 1
ATOM 1791 O O . THR B 1 68 ? 1.576 -1.461 -22.328 1 98.56 68 THR B O 1
ATOM 1794 N N . GLU B 1 69 ? -0.297 -1.445 -23.5 1 98.62 69 GLU B N 1
ATOM 1795 C CA . GLU B 1 69 ? -0.142 -0.06 -23.938 1 98.62 69 GLU B CA 1
ATOM 1796 C C . GLU B 1 69 ? -0.181 0.896 -22.75 1 98.62 69 GLU B C 1
ATOM 1798 O O . GLU B 1 69 ? 0.502 1.922 -22.75 1 98.62 69 GLU B O 1
ATOM 1803 N N . ALA B 1 70 ? -0.923 0.527 -21.75 1 98.81 70 ALA B N 1
ATOM 1804 C CA . ALA B 1 70 ? -1.106 1.39 -20.578 1 98.81 70 ALA B CA 1
ATOM 1805 C C . ALA B 1 70 ? 0.04 1.223 -19.594 1 98.81 70 ALA B C 1
ATOM 1807 O O . ALA B 1 70 ? 0.137 1.968 -18.609 1 98.81 70 ALA B O 1
ATOM 1808 N N . LEU B 1 71 ? 0.913 0.255 -19.812 1 98.88 71 LEU B N 1
ATOM 1809 C CA . LEU B 1 71 ? 2.004 -0.016 -18.891 1 98.88 71 LEU B CA 1
ATOM 1810 C C . LEU B 1 71 ? 3.104 1.033 -19.016 1 98.88 71 LEU B C 1
ATOM 1812 O O . LEU B 1 71 ? 3.607 1.276 -20.109 1 98.88 71 LEU B O 1
ATOM 1816 N N . LYS B 1 72 ? 3.408 1.659 -17.922 1 98.75 72 LYS B N 1
ATOM 1817 C CA . LYS B 1 72 ? 4.539 2.576 -17.812 1 98.75 72 LYS B CA 1
ATOM 1818 C C . LYS B 1 72 ? 5.555 2.072 -16.797 1 98.75 72 LYS B C 1
ATOM 1820 O O . LYS B 1 72 ? 5.223 1.257 -15.93 1 98.75 72 LYS B O 1
ATOM 1825 N N . THR B 1 73 ? 6.797 2.498 -16.969 1 98.25 73 THR B N 1
ATOM 1826 C CA . THR B 1 73 ? 7.84 2.117 -16.016 1 98.25 73 THR B CA 1
ATOM 1827 C C . THR B 1 73 ? 8.57 3.35 -15.492 1 98.25 73 THR B C 1
ATOM 1829 O O . THR B 1 73 ? 8.68 4.355 -16.188 1 98.25 73 THR B O 1
ATOM 1832 N N . TYR B 1 74 ? 8.938 3.328 -14.312 1 98.69 74 TYR B N 1
ATOM 1833 C CA . TYR B 1 74 ? 9.766 4.34 -13.664 1 98.69 74 TYR B CA 1
ATOM 1834 C C . TYR B 1 74 ? 10.953 3.701 -12.953 1 98.69 74 TYR B C 1
ATOM 1836 O O . TYR B 1 74 ? 10.805 2.66 -12.305 1 98.69 74 TYR B O 1
ATOM 1844 N N . SER B 1 75 ? 12.094 4.32 -13.125 1 97.88 75 SER B N 1
ATOM 1845 C CA . SER B 1 75 ? 13.312 3.869 -12.453 1 97.88 75 SER B CA 1
ATOM 1846 C C . SER B 1 75 ? 13.758 4.871 -11.391 1 97.88 75 SER B C 1
ATOM 1848 O O . SER B 1 75 ? 14.305 5.926 -11.719 1 97.88 75 SER B O 1
ATOM 1850 N N . ALA B 1 76 ? 13.523 4.559 -10.117 1 95.56 76 ALA B N 1
ATOM 1851 C CA . ALA B 1 76 ? 13.977 5.406 -9.016 1 95.56 76 ALA B CA 1
ATOM 1852 C C . ALA B 1 76 ? 15.461 5.195 -8.742 1 95.56 76 ALA B C 1
ATOM 1854 O O . ALA B 1 76 ? 16.141 6.102 -8.25 1 95.56 76 ALA B O 1
ATOM 1855 N N . THR B 1 77 ? 15.93 3.959 -8.961 1 91.69 77 THR B N 1
ATOM 1856 C CA . THR B 1 77 ? 17.312 3.535 -8.828 1 91.69 77 THR B CA 1
ATOM 1857 C C . THR B 1 77 ? 17.797 2.863 -10.109 1 91.69 77 THR B C 1
ATOM 1859 O O . THR B 1 77 ? 17.094 2.045 -10.695 1 91.69 77 THR B O 1
ATOM 1862 N N . PRO B 1 78 ? 19 3.199 -10.484 1 92.19 78 PRO B N 1
ATOM 1863 C CA . PRO B 1 78 ? 19.5 2.551 -11.695 1 92.19 78 PRO B CA 1
ATOM 1864 C C . PRO B 1 78 ? 19.438 1.027 -11.617 1 92.19 78 PRO B C 1
ATOM 1866 O O . PRO B 1 78 ? 19.781 0.441 -10.594 1 92.19 78 PRO B O 1
ATOM 1869 N N . GLY B 1 79 ? 18.875 0.396 -12.641 1 92.56 79 GLY B N 1
ATOM 1870 C CA . GLY B 1 79 ? 18.859 -1.056 -12.734 1 92.56 79 GLY B CA 1
ATOM 1871 C C . GLY B 1 79 ? 17.562 -1.667 -12.211 1 92.56 79 GLY B C 1
ATOM 1872 O O . GLY B 1 79 ? 17.406 -2.889 -12.219 1 92.56 79 GLY B O 1
ATOM 1873 N N . ALA B 1 80 ? 16.703 -0.801 -11.742 1 93.88 80 ALA B N 1
ATOM 1874 C CA . ALA B 1 80 ? 15.422 -1.273 -11.219 1 93.88 80 ALA B CA 1
ATOM 1875 C C . ALA B 1 80 ? 14.258 -0.538 -11.875 1 93.88 80 ALA B C 1
ATOM 1877 O O . ALA B 1 80 ? 14.32 0.673 -12.102 1 93.88 80 ALA B O 1
ATOM 1878 N N . GLN B 1 81 ? 13.258 -1.298 -12.18 1 96 81 GLN B N 1
ATOM 1879 C CA . GLN B 1 81 ? 12.078 -0.731 -12.828 1 96 81 GLN B CA 1
ATOM 1880 C C . GLN B 1 81 ? 10.82 -0.993 -12 1 96 81 GLN B C 1
ATOM 1882 O O . GLN B 1 81 ? 10.664 -2.074 -11.43 1 96 81 GLN B O 1
ATOM 1887 N N . ARG B 1 82 ? 10.031 -0.037 -11.969 1 98.25 82 ARG B N 1
ATOM 1888 C CA . ARG B 1 82 ? 8.703 -0.097 -11.352 1 98.25 82 ARG B CA 1
ATOM 1889 C C . ARG B 1 82 ? 7.613 0.059 -12.406 1 98.25 82 ARG B C 1
ATOM 1891 O O . ARG B 1 82 ? 7.539 1.084 -13.086 1 98.25 82 ARG B O 1
ATOM 1898 N N . GLY B 1 83 ? 6.84 -0.942 -12.531 1 98.69 83 GLY B N 1
ATOM 1899 C CA . GLY B 1 83 ? 5.758 -0.922 -13.508 1 98.69 83 GLY B CA 1
ATOM 1900 C C . GLY B 1 83 ? 4.434 -0.483 -12.914 1 98.69 83 GLY B C 1
ATOM 1901 O O . GLY B 1 83 ? 4.031 -0.963 -11.852 1 98.69 83 GLY B O 1
ATOM 1902 N N . PHE B 1 84 ? 3.766 0.424 -13.609 1 98.94 84 PHE B N 1
ATOM 1903 C CA . PHE B 1 84 ? 2.471 0.922 -13.156 1 98.94 84 PHE B CA 1
ATOM 1904 C C . PHE B 1 84 ? 1.573 1.246 -14.344 1 98.94 84 PHE B C 1
ATOM 1906 O O . PHE B 1 84 ? 2.057 1.408 -15.469 1 98.94 84 PHE B O 1
ATOM 1913 N N . CYS B 1 85 ? 0.313 1.255 -14.141 1 98.94 85 CYS B N 1
ATOM 1914 C CA . CYS B 1 85 ? -0.624 1.62 -15.195 1 98.94 85 CYS B CA 1
ATOM 1915 C C . CYS B 1 85 ? -0.649 3.129 -15.406 1 98.94 85 CYS B C 1
ATOM 1917 O O . CYS B 1 85 ? -0.941 3.885 -14.477 1 98.94 85 CYS B O 1
ATOM 1919 N N . GLY B 1 86 ? -0.448 3.555 -16.578 1 98.81 86 GLY B N 1
ATOM 1920 C CA . GLY B 1 86 ? -0.443 4.973 -16.891 1 98.81 86 GLY B CA 1
ATOM 1921 C C . GLY B 1 86 ? -1.826 5.598 -16.875 1 98.81 86 GLY B C 1
ATOM 1922 O O . GLY B 1 86 ? -1.961 6.82 -16.812 1 98.81 86 GLY B O 1
ATOM 1923 N N . SER B 1 87 ? -2.857 4.785 -16.875 1 98.75 87 SER B N 1
ATOM 1924 C CA . SER B 1 87 ? -4.23 5.277 -16.938 1 98.75 87 SER B CA 1
ATOM 1925 C C . SER B 1 87 ? -4.82 5.453 -15.547 1 98.75 87 SER B C 1
ATOM 1927 O O . SER B 1 87 ? -5.586 6.391 -15.305 1 98.75 87 SER B O 1
ATOM 1929 N N . CYS B 1 88 ? -4.406 4.566 -14.617 1 98.88 88 CYS B N 1
ATOM 1930 C CA . CYS B 1 88 ? -5.078 4.633 -13.32 1 98.88 88 CYS B CA 1
ATOM 1931 C C . CYS B 1 88 ? -4.066 4.727 -12.188 1 98.88 88 CYS B C 1
ATOM 1933 O O . CYS B 1 88 ? -4.445 4.914 -11.023 1 98.88 88 CYS B O 1
ATOM 1935 N N . GLY B 1 89 ? -2.836 4.52 -12.445 1 98.88 89 GLY B N 1
ATOM 1936 C CA . GLY B 1 89 ? -1.805 4.715 -11.438 1 98.88 89 GLY B CA 1
ATOM 1937 C C . GLY B 1 89 ? -1.496 3.455 -10.648 1 98.88 89 GLY B C 1
ATOM 1938 O O . GLY B 1 89 ? -0.589 3.445 -9.812 1 98.88 89 GLY B O 1
ATOM 1939 N N . SER B 1 90 ? -2.203 2.33 -10.938 1 98.94 90 SER B N 1
ATOM 1940 C CA . SER B 1 90 ? -1.979 1.09 -10.195 1 98.94 90 SER B CA 1
ATOM 1941 C C . SER B 1 90 ? -0.52 0.657 -10.273 1 98.94 90 SER B C 1
ATOM 1943 O O . SER B 1 90 ? 0.071 0.631 -11.352 1 98.94 90 SER B O 1
ATOM 1945 N N . PHE B 1 91 ? 0.061 0.368 -9.141 1 98.94 91 PHE B N 1
ATOM 1946 C CA . PHE B 1 91 ? 1.405 -0.196 -9.094 1 98.94 91 PHE B CA 1
ATOM 1947 C C . PHE B 1 91 ? 1.365 -1.707 -9.289 1 98.94 91 PHE B C 1
ATOM 1949 O O . PHE B 1 91 ? 0.692 -2.416 -8.531 1 98.94 91 PHE B O 1
ATOM 1956 N N . LEU B 1 92 ? 2.152 -2.209 -10.258 1 98.88 92 LEU B N 1
ATOM 1957 C CA . LEU B 1 92 ? 1.953 -3.604 -10.641 1 98.88 92 LEU B CA 1
ATOM 1958 C C . LEU B 1 92 ? 3.154 -4.453 -10.234 1 98.88 92 LEU B C 1
ATOM 1960 O O . LEU B 1 92 ? 2.996 -5.602 -9.812 1 98.88 92 LEU B O 1
ATOM 1964 N N . TYR B 1 93 ? 4.379 -3.891 -10.406 1 98.44 93 TYR B N 1
ATOM 1965 C CA . TYR B 1 93 ? 5.512 -4.762 -10.102 1 98.44 93 TYR B CA 1
ATOM 1966 C C . TYR B 1 93 ? 6.789 -3.953 -9.922 1 98.44 93 TYR B C 1
ATOM 1968 O O . TYR B 1 93 ? 6.867 -2.801 -10.359 1 98.44 93 TYR B O 1
ATOM 1976 N N . TRP B 1 94 ? 7.695 -4.531 -9.242 1 97.69 94 TRP B N 1
ATOM 1977 C CA . TRP B 1 94 ? 9.102 -4.152 -9.188 1 97.69 94 TRP B CA 1
ATOM 1978 C C . TRP B 1 94 ? 9.977 -5.203 -9.867 1 97.69 94 TRP B C 1
ATOM 1980 O O . TRP B 1 94 ? 9.75 -6.402 -9.711 1 97.69 94 TRP B O 1
ATOM 1990 N N . ARG B 1 95 ? 10.961 -4.73 -10.648 1 95.75 95 ARG B N 1
ATOM 1991 C CA . ARG B 1 95 ? 11.859 -5.699 -11.266 1 95.75 95 ARG B CA 1
ATOM 1992 C C . ARG B 1 95 ? 13.266 -5.129 -11.414 1 95.75 95 ARG B C 1
ATOM 1994 O O . ARG B 1 95 ? 13.438 -3.926 -11.625 1 95.75 95 ARG B O 1
ATOM 2001 N N . SER B 1 96 ? 14.188 -6.016 -11.281 1 93.38 96 SER B N 1
ATOM 2002 C CA . SER B 1 96 ? 15.562 -5.68 -11.633 1 93.38 96 SER B CA 1
ATOM 2003 C C . SER B 1 96 ? 15.812 -5.883 -13.125 1 93.38 96 SER B C 1
ATOM 2005 O O . SER B 1 96 ? 15.336 -6.855 -13.719 1 93.38 96 SER B O 1
ATOM 2007 N N . ASP B 1 97 ? 16.578 -4.977 -13.703 1 90.56 97 ASP B N 1
ATOM 2008 C CA . ASP B 1 97 ? 16.891 -5.094 -15.125 1 90.56 97 ASP B CA 1
ATOM 2009 C C . ASP B 1 97 ? 17.656 -6.387 -15.414 1 90.56 97 ASP B C 1
ATOM 2011 O O . ASP B 1 97 ? 17.5 -6.98 -16.484 1 90.56 97 ASP B O 1
ATOM 2015 N N . GLU B 1 98 ? 18.391 -6.797 -14.453 1 88.81 98 GLU B N 1
ATOM 2016 C CA . GLU B 1 98 ? 19.234 -7.973 -14.641 1 88.81 98 GLU B CA 1
ATOM 2017 C C . GLU B 1 98 ? 18.562 -9.219 -14.062 1 88.81 98 GLU B C 1
ATOM 2019 O O . GLU B 1 98 ? 19.109 -10.328 -14.188 1 88.81 98 GLU B O 1
ATOM 2024 N N . GLY B 1 99 ? 17.422 -9.016 -13.555 1 86.12 99 GLY B N 1
ATOM 2025 C CA . GLY B 1 99 ? 16.766 -10.133 -12.891 1 86.12 99 GLY B CA 1
ATOM 2026 C C . GLY B 1 99 ? 16.047 -11.062 -13.852 1 86.12 99 GLY B C 1
ATOM 2027 O O . GLY B 1 99 ? 15.898 -10.75 -15.031 1 86.12 99 GLY B O 1
ATOM 2028 N N . LYS B 1 100 ? 15.688 -12.273 -13.328 1 89.88 100 LYS B N 1
ATOM 2029 C CA . LYS B 1 100 ? 15.023 -13.297 -14.125 1 89.88 100 LYS B CA 1
ATOM 2030 C C . LYS B 1 100 ? 13.523 -13.336 -13.828 1 89.88 100 LYS B C 1
ATOM 2032 O O . LYS B 1 100 ? 12.828 -14.281 -14.203 1 89.88 100 LYS B O 1
ATOM 2037 N N . GLY B 1 101 ? 13.109 -12.359 -13.164 1 95.75 101 GLY B N 1
ATOM 2038 C CA . GLY B 1 101 ? 11.703 -12.305 -12.789 1 95.75 101 GLY B CA 1
ATOM 2039 C C . GLY B 1 101 ? 11.266 -10.93 -12.328 1 95.75 101 GLY B C 1
ATOM 2040 O O . GLY B 1 101 ? 11.883 -9.922 -12.68 1 95.75 101 GLY B O 1
ATOM 2041 N N . LEU B 1 102 ? 10.117 -10.883 -11.766 1 96.88 102 LEU B N 1
ATOM 2042 C CA . LEU B 1 102 ? 9.602 -9.633 -11.203 1 96.88 102 LEU B CA 1
ATOM 2043 C C . LEU B 1 102 ? 8.875 -9.891 -9.883 1 96.88 102 LEU B C 1
ATOM 2045 O O . LEU B 1 102 ? 8.516 -11.031 -9.586 1 96.88 102 LEU B O 1
ATOM 2049 N N . SER B 1 103 ? 8.773 -8.898 -9.117 1 97.69 103 SER B N 1
ATOM 2050 C CA . SER B 1 103 ? 8.023 -8.883 -7.863 1 97.69 103 SER B CA 1
ATOM 2051 C C . SER B 1 103 ? 6.645 -8.25 -8.055 1 97.69 103 SER B C 1
ATOM 2053 O O . SER B 1 103 ? 6.531 -7.027 -8.172 1 97.69 103 SER B O 1
ATOM 2055 N N . LEU B 1 104 ? 5.676 -9.102 -8.039 1 98.56 104 LEU B N 1
ATOM 2056 C CA . LEU B 1 104 ? 4.297 -8.703 -8.297 1 98.56 104 LEU B CA 1
ATOM 2057 C C . LEU B 1 104 ? 3.672 -8.07 -7.059 1 98.56 104 LEU B C 1
ATOM 2059 O O . LEU B 1 104 ? 3.787 -8.609 -5.957 1 98.56 104 LEU B O 1
ATOM 2063 N N . SER B 1 105 ? 3.025 -6.914 -7.262 1 98.75 105 SER B N 1
ATOM 2064 C CA . SER B 1 105 ? 2.299 -6.293 -6.16 1 98.75 105 SER B CA 1
ATOM 2065 C C . SER B 1 105 ? 1.079 -7.117 -5.766 1 98.75 105 SER B C 1
ATOM 2067 O O . SER B 1 105 ? 0.199 -7.367 -6.594 1 98.75 105 SER B O 1
ATOM 2069 N N . ILE B 1 106 ? 0.934 -7.422 -4.543 1 98.75 106 ILE B N 1
ATOM 2070 C CA . ILE B 1 106 ? -0.051 -8.398 -4.102 1 98.75 106 ILE B CA 1
ATOM 2071 C C . ILE B 1 106 ? -1.457 -7.824 -4.25 1 98.75 106 ILE B C 1
ATOM 2073 O O . ILE B 1 106 ? -2.414 -8.562 -4.5 1 98.75 106 ILE B O 1
ATOM 2077 N N . GLY B 1 107 ? -1.561 -6.535 -4.172 1 98.81 107 GLY B N 1
ATOM 2078 C CA . GLY B 1 107 ? -2.867 -5.898 -4.211 1 98.81 107 GLY B CA 1
ATOM 2079 C C . GLY B 1 107 ? -3.547 -6.008 -5.562 1 98.81 107 GLY B C 1
ATOM 2080 O O . GLY B 1 107 ? -4.754 -5.785 -5.676 1 98.81 107 GLY B O 1
ATOM 2081 N N . THR B 1 108 ? -2.783 -6.367 -6.602 1 98.94 108 THR B N 1
ATOM 2082 C CA . THR B 1 108 ? -3.352 -6.406 -7.945 1 98.94 108 THR B CA 1
ATOM 2083 C C . THR B 1 108 ? -4.008 -7.754 -8.219 1 98.94 108 THR B C 1
ATOM 2085 O O . THR B 1 108 ? -4.73 -7.914 -9.203 1 98.94 108 THR B O 1
ATOM 2088 N N . VAL B 1 109 ? -3.791 -8.766 -7.336 1 98.94 109 VAL B N 1
ATOM 2089 C CA . VAL B 1 109 ? -4.363 -10.094 -7.5 1 98.94 109 VAL B CA 1
ATOM 2090 C C . VAL B 1 109 ? -5.887 -10.023 -7.391 1 98.94 109 VAL B C 1
ATOM 2092 O O . VAL B 1 109 ? -6.418 -9.328 -6.523 1 98.94 109 VAL B O 1
ATOM 2095 N N . ASP B 1 110 ? -6.555 -10.742 -8.258 1 98.81 110 ASP B N 1
ATOM 2096 C CA . ASP B 1 110 ? -8.016 -10.727 -8.234 1 98.81 110 ASP B CA 1
ATOM 2097 C C . ASP B 1 110 ? -8.555 -11.234 -6.898 1 98.81 110 ASP B C 1
ATOM 2099 O O . ASP B 1 110 ? -8.023 -12.195 -6.34 1 98.81 110 ASP B O 1
ATOM 2103 N N . PRO B 1 111 ? -9.711 -10.672 -6.445 1 98.5 111 PRO B N 1
ATOM 2104 C CA . PRO B 1 111 ? -10.258 -10.992 -5.125 1 98.5 111 PRO B CA 1
ATOM 2105 C C . PRO B 1 111 ? -10.57 -12.477 -4.957 1 98.5 111 PRO B C 1
ATOM 2107 O O . PRO B 1 111 ? -10.461 -13.016 -3.852 1 98.5 111 PRO B O 1
ATOM 2110 N N . LEU B 1 112 ? -10.953 -13.133 -5.98 1 97.88 112 LEU B N 1
ATOM 2111 C CA . LEU B 1 112 ? -11.203 -14.57 -5.906 1 97.88 112 LEU B CA 1
ATOM 2112 C C . LEU B 1 112 ? -9.977 -15.305 -5.371 1 97.88 112 LEU B C 1
ATOM 2114 O O . LEU B 1 112 ? -10.102 -16.156 -4.488 1 97.88 112 LEU B O 1
ATOM 2118 N N . TYR B 1 113 ? -8.852 -14.938 -5.816 1 98.38 113 TYR B N 1
ATOM 2119 C CA . TYR B 1 113 ? -7.625 -15.641 -5.457 1 98.38 113 TYR B CA 1
ATOM 2120 C C . TYR B 1 113 ? -7.027 -15.078 -4.176 1 98.38 113 TYR B C 1
ATOM 2122 O O . TYR B 1 113 ? -6.422 -15.82 -3.389 1 98.38 113 TYR B O 1
ATOM 2130 N N . LEU B 1 114 ? -7.18 -13.812 -3.969 1 98.69 114 LEU B N 1
ATOM 2131 C CA . LEU B 1 114 ? -6.539 -13.164 -2.832 1 98.69 114 LEU B CA 1
ATOM 2132 C C . LEU B 1 114 ? -7.266 -13.492 -1.533 1 98.69 114 LEU B C 1
ATOM 2134 O O . LEU B 1 114 ? -6.633 -13.828 -0.529 1 98.69 114 LEU B O 1
ATOM 2138 N N . PHE B 1 115 ? -8.656 -13.414 -1.571 1 98.06 115 PHE B N 1
ATOM 2139 C CA . PHE B 1 115 ? -9.352 -13.648 -0.311 1 98.06 115 PHE B CA 1
ATOM 2140 C C . PHE B 1 115 ? -10.641 -14.438 -0.538 1 98.06 115 PHE B C 1
ATOM 2142 O O . PHE B 1 115 ? -11.508 -14.477 0.333 1 98.06 115 PHE B O 1
ATOM 2149 N N . GLY B 1 116 ? -10.836 -15 -1.729 1 97.38 116 GLY B N 1
ATOM 2150 C CA . GLY B 1 116 ? -11.836 -16.031 -1.964 1 97.38 116 GLY B CA 1
ATOM 2151 C C . GLY B 1 116 ? -13.203 -15.477 -2.297 1 97.38 116 GLY B C 1
ATOM 2152 O O . GLY B 1 116 ? -14.211 -16.188 -2.18 1 97.38 116 GLY B O 1
ATOM 2153 N N . GLU B 1 117 ? -13.195 -14.219 -2.672 1 95.94 117 GLU B N 1
ATOM 2154 C CA . GLU B 1 117 ? -14.492 -13.664 -3.068 1 95.94 117 GLU B CA 1
ATOM 2155 C C . GLU B 1 117 ? -15.141 -14.516 -4.156 1 95.94 117 GLU B C 1
ATOM 2157 O O . GLU B 1 117 ? -14.562 -14.711 -5.23 1 95.94 117 GLU B O 1
ATOM 2162 N N . GLY B 1 118 ? -16.297 -15.094 -3.869 1 93.62 118 GLY B N 1
ATOM 2163 C CA . GLY B 1 118 ? -17.062 -15.812 -4.863 1 93.62 118 GLY B CA 1
ATOM 2164 C C . GLY B 1 118 ? -16.594 -17.25 -5.062 1 93.62 118 GLY B C 1
ATOM 2165 O O . GLY B 1 118 ? -17.062 -17.938 -5.973 1 93.62 118 GLY B O 1
ATOM 2166 N N . ALA B 1 119 ? -15.656 -17.75 -4.328 1 93.56 119 ALA B N 1
ATOM 2167 C CA . ALA B 1 119 ? -15.094 -19.078 -4.531 1 93.56 119 ALA B CA 1
ATOM 2168 C C . ALA B 1 119 ? -16.172 -20.156 -4.43 1 93.56 119 ALA B C 1
ATOM 2170 O O . ALA B 1 119 ? -16.172 -21.109 -5.215 1 93.56 119 ALA B O 1
ATOM 2171 N N . ASN B 1 120 ? -17.031 -20.047 -3.531 1 86.44 120 ASN B N 1
ATOM 2172 C CA . ASN B 1 120 ? -18.062 -21.047 -3.32 1 86.44 120 ASN B CA 1
ATOM 2173 C C . ASN B 1 120 ? -19.078 -21.062 -4.473 1 86.44 120 ASN B C 1
ATOM 2175 O O . ASN B 1 120 ? -19.703 -22.094 -4.738 1 86.44 120 ASN B O 1
ATOM 2179 N N . GLU B 1 121 ? -19.203 -20.031 -5.105 1 85.75 121 GLU B N 1
ATOM 2180 C CA . GLU B 1 121 ? -20.172 -19.906 -6.188 1 85.75 121 GLU B CA 1
ATOM 2181 C C . GLU B 1 121 ? -19.609 -20.406 -7.504 1 85.75 121 GLU B C 1
ATOM 2183 O O . GLU B 1 121 ? -20.359 -20.859 -8.383 1 85.75 121 GLU B O 1
ATOM 2188 N N . LYS B 1 122 ? -18.484 -20.266 -7.742 1 71.06 122 LYS B N 1
ATOM 2189 C CA . LYS B 1 122 ? -17.875 -20.531 -9.039 1 71.06 122 LYS B CA 1
ATOM 2190 C C . LYS B 1 122 ? -17.516 -22 -9.188 1 71.06 122 LYS B C 1
ATOM 2192 O O . LYS B 1 122 ? -17.297 -22.484 -10.297 1 71.06 122 LYS B O 1
ATOM 2197 N N . GLY B 1 123 ? -17.969 -22.703 -8.258 1 67.56 123 GLY B N 1
ATOM 2198 C CA . GLY B 1 123 ? -17.641 -24.094 -8.477 1 67.56 123 GLY B CA 1
ATOM 2199 C C . GLY B 1 123 ? -16.234 -24.297 -9.008 1 67.56 123 GLY B C 1
ATOM 2200 O O . GLY B 1 123 ? -15.727 -23.453 -9.766 1 67.56 123 GLY B O 1
ATOM 2201 N N . GLY B 1 124 ? -15.086 -24.406 -8.141 1 72.5 124 GLY B N 1
ATOM 2202 C CA . GLY B 1 124 ? -13.742 -24.531 -8.695 1 72.5 124 GLY B CA 1
ATOM 2203 C C . GLY B 1 124 ? -12.703 -24.875 -7.652 1 72.5 124 GLY B C 1
ATOM 2204 O O . GLY B 1 124 ? -13.039 -25.297 -6.543 1 72.5 124 GLY B O 1
ATOM 2205 N N . GLU B 1 125 ? -11.555 -24.719 -8.078 1 85.38 125 GLU B N 1
ATOM 2206 C CA . GLU B 1 125 ? -10.391 -25.203 -7.344 1 85.38 125 GLU B CA 1
ATOM 2207 C C . GLU B 1 125 ? -9.891 -24.156 -6.355 1 85.38 125 GLU B C 1
ATOM 2209 O O . GLU B 1 125 ? -8.992 -24.422 -5.555 1 85.38 125 GLU B O 1
ATOM 2214 N N . VAL B 1 126 ? -10.68 -22.984 -6.348 1 93.62 126 VAL B N 1
ATOM 2215 C CA . VAL B 1 126 ? -10.211 -21.953 -5.414 1 93.62 126 VAL B CA 1
ATOM 2216 C C . VAL B 1 126 ? -10.891 -22.141 -4.059 1 93.62 126 VAL B C 1
ATOM 2218 O O . VAL B 1 126 ? -12.117 -22.203 -3.975 1 93.62 126 VAL B O 1
ATOM 2221 N N . PRO B 1 127 ? -10.109 -22.266 -3.029 1 95 127 PRO B N 1
ATOM 2222 C CA . PRO B 1 127 ? -10.695 -22.422 -1.696 1 95 127 PRO B CA 1
ATOM 2223 C C . PRO B 1 127 ? -11.422 -21.172 -1.219 1 95 127 PRO B C 1
ATOM 2225 O O . PRO B 1 127 ? -11.148 -20.062 -1.708 1 95 127 PRO B O 1
ATOM 2228 N N . GLU B 1 128 ? -12.344 -21.219 -0.299 1 92.06 128 GLU B N 1
ATOM 2229 C CA . GLU B 1 128 ? -13.156 -20.125 0.222 1 92.06 128 GLU B CA 1
ATOM 2230 C C . GLU B 1 128 ? -12.281 -18.984 0.729 1 92.06 128 GLU B C 1
ATOM 2232 O O . GLU B 1 128 ? -12.617 -17.812 0.563 1 92.06 128 GLU B O 1
ATOM 2237 N N . GLY B 1 129 ? -11.148 -19.141 1.251 1 94.44 129 GLY B N 1
ATOM 2238 C CA . GLY B 1 129 ? -10.266 -18.109 1.781 1 94.44 129 GLY B CA 1
ATOM 2239 C C . GLY B 1 129 ? -9.242 -17.625 0.778 1 94.44 129 GLY B C 1
ATOM 2240 O O . GLY B 1 129 ? -8.391 -16.797 1.103 1 94.44 129 GLY B O 1
ATOM 2241 N N . GLY B 1 130 ? -9.43 -18.141 -0.475 1 97.31 130 GLY B N 1
ATOM 2242 C CA . GLY B 1 130 ? -8.438 -17.797 -1.48 1 97.31 130 GLY B CA 1
ATOM 2243 C C . GLY B 1 130 ? -7.047 -18.312 -1.155 1 97.31 130 GLY B C 1
ATOM 2244 O O . GLY B 1 130 ? -6.898 -19.312 -0.467 1 97.31 130 GLY B O 1
ATOM 2245 N N . PHE B 1 131 ? -6.07 -17.625 -1.731 1 98.44 131 PHE B N 1
ATOM 2246 C CA . PHE B 1 131 ? -4.68 -18.062 -1.61 1 98.44 131 PHE B CA 1
ATOM 2247 C C . PHE B 1 131 ? -3.832 -16.969 -0.972 1 98.44 131 PHE B C 1
ATOM 2249 O O . PHE B 1 131 ? -2.605 -16.969 -1.098 1 98.44 131 PHE B O 1
ATOM 2256 N N . GLY B 1 132 ? -4.477 -16.016 -0.326 1 98.44 132 GLY B N 1
ATOM 2257 C CA . GLY B 1 132 ? -3.795 -14.844 0.203 1 98.44 132 GLY B CA 1
ATOM 2258 C C . GLY B 1 132 ? -2.645 -15.188 1.129 1 98.44 132 GLY B C 1
ATOM 2259 O O . GLY B 1 132 ? -1.571 -14.594 1.045 1 98.44 132 GLY B O 1
ATOM 2260 N N . LYS B 1 133 ? -2.832 -16.141 1.98 1 98.19 133 LYS B N 1
ATOM 2261 C CA . LYS B 1 133 ? -1.788 -16.516 2.926 1 98.19 133 LYS B CA 1
ATOM 2262 C C . LYS B 1 133 ? -0.568 -17.078 2.201 1 98.19 133 LYS B C 1
ATOM 2264 O O . LYS B 1 133 ? 0.57 -16.797 2.582 1 98.19 133 LYS B O 1
ATOM 2269 N N . ALA B 1 134 ? -0.778 -17.812 1.181 1 98.44 134 ALA B N 1
ATOM 2270 C CA . ALA B 1 134 ? 0.326 -18.359 0.397 1 98.44 134 ALA B CA 1
ATOM 2271 C C . ALA B 1 134 ? 1.062 -17.266 -0.359 1 98.44 134 ALA B C 1
ATOM 2273 O O . ALA B 1 134 ? 2.283 -17.328 -0.525 1 98.44 134 ALA B O 1
ATOM 2274 N N . LEU B 1 135 ? 0.357 -16.281 -0.769 1 98.69 135 LEU B N 1
ATOM 2275 C CA . LEU B 1 135 ? 0.9 -15.242 -1.637 1 98.69 135 LEU B CA 1
ATOM 2276 C C . LEU B 1 135 ? 1.551 -14.133 -0.815 1 98.69 135 LEU B C 1
ATOM 2278 O O . LEU B 1 135 ? 2.387 -13.383 -1.326 1 98.69 135 LEU B O 1
ATOM 2282 N N . CYS B 1 136 ? 1.138 -13.977 0.423 1 98.62 136 CYS B N 1
ATOM 2283 C CA . CYS B 1 136 ? 1.648 -12.914 1.278 1 98.62 136 CYS B CA 1
ATOM 2284 C C . CYS B 1 136 ? 1.834 -13.406 2.709 1 98.62 136 CYS B C 1
ATOM 2286 O O . CYS B 1 136 ? 1.146 -12.945 3.621 1 98.62 136 CYS B O 1
ATOM 2288 N N . ASN B 1 137 ? 2.773 -14.312 2.891 1 98.25 137 ASN B N 1
ATOM 2289 C CA . ASN B 1 137 ? 3.014 -14.93 4.191 1 98.25 137 ASN B CA 1
ATOM 2290 C C . ASN B 1 137 ? 4.176 -14.266 4.922 1 98.25 137 ASN B C 1
ATOM 2292 O O . ASN B 1 137 ? 4.328 -14.43 6.133 1 98.25 137 ASN B O 1
ATOM 2296 N N . GLY B 1 138 ? 4.992 -13.516 4.223 1 97.56 138 GLY B N 1
ATOM 2297 C CA . GLY B 1 138 ? 6.062 -12.734 4.816 1 97.56 138 GLY B CA 1
ATOM 2298 C C . GLY B 1 138 ? 7.305 -13.547 5.117 1 97.56 138 GLY B C 1
ATOM 2299 O O . GLY B 1 138 ? 8.281 -13.023 5.652 1 97.56 138 GLY B O 1
ATOM 2300 N N . LEU B 1 139 ? 7.348 -14.797 4.707 1 97.75 139 LEU B N 1
ATOM 2301 C CA . LEU B 1 139 ? 8.438 -15.688 5.086 1 97.75 139 LEU B CA 1
ATOM 2302 C C . LEU B 1 139 ? 9.688 -15.398 4.258 1 97.75 139 LEU B C 1
ATOM 2304 O O . LEU B 1 139 ? 10.797 -15.773 4.645 1 97.75 139 LEU B O 1
ATOM 2308 N N . GLY B 1 140 ? 9.539 -14.781 3.111 1 96.88 140 GLY B N 1
ATOM 2309 C CA . GLY B 1 140 ? 10.688 -14.383 2.312 1 96.88 140 GLY B CA 1
ATOM 2310 C C . GLY B 1 140 ? 11.508 -13.281 2.955 1 96.88 140 GLY B C 1
ATOM 2311 O O . GLY B 1 140 ? 12.648 -13.039 2.557 1 96.88 140 GLY B O 1
ATOM 2312 N N . GLY B 1 141 ? 10.836 -12.578 3.889 1 96.88 141 GLY B N 1
ATOM 2313 C CA . GLY B 1 141 ? 11.555 -11.594 4.676 1 96.88 141 GLY B CA 1
ATOM 2314 C C . GLY B 1 141 ? 11.055 -10.172 4.473 1 96.88 141 GLY B C 1
ATOM 2315 O O . GLY B 1 141 ? 10.234 -9.922 3.582 1 96.88 141 GLY B O 1
ATOM 2316 N N . THR B 1 142 ? 11.484 -9.336 5.367 1 97.81 142 THR B N 1
ATOM 2317 C CA . THR B 1 142 ? 11.156 -7.914 5.359 1 97.81 142 THR B CA 1
ATOM 2318 C C . THR B 1 142 ? 12.43 -7.07 5.355 1 97.81 142 THR B C 1
ATOM 2320 O O . THR B 1 142 ? 13.297 -7.246 6.207 1 97.81 142 THR B O 1
ATOM 2323 N N . GLU B 1 143 ? 12.469 -6.191 4.406 1 97.69 143 GLU B N 1
ATOM 2324 C CA . GLU B 1 143 ? 13.633 -5.312 4.336 1 97.69 143 GLU B CA 1
ATOM 2325 C C . GLU B 1 143 ? 13.305 -3.916 4.859 1 97.69 143 GLU B C 1
ATOM 2327 O O . GLU B 1 143 ? 12.133 -3.537 4.934 1 97.69 143 GLU B O 1
ATOM 2332 N N . TRP B 1 144 ? 14.391 -3.152 5.281 1 97.88 144 TRP B N 1
ATOM 2333 C CA . TRP B 1 144 ? 14.336 -1.772 5.754 1 97.88 144 TRP B CA 1
ATOM 2334 C C . TRP B 1 144 ? 13.516 -1.666 7.031 1 97.88 144 TRP B C 1
ATOM 2336 O O . TRP B 1 144 ? 12.688 -0.76 7.172 1 97.88 144 TRP B O 1
ATOM 2346 N N . CYS B 1 145 ? 13.773 -2.604 7.863 1 97.75 145 CYS B N 1
ATOM 2347 C CA . CYS B 1 145 ? 13.102 -2.602 9.156 1 97.75 145 CYS B CA 1
ATOM 2348 C C . CYS B 1 145 ? 13.562 -1.421 10.008 1 97.75 145 CYS B C 1
ATOM 2350 O O . CYS B 1 145 ? 12.883 -1.037 10.961 1 97.75 145 CYS B O 1
ATOM 2352 N N . LEU B 1 146 ? 14.641 -0.784 9.57 1 97.19 146 LEU B N 1
ATOM 2353 C CA . LEU B 1 146 ? 15.109 0.433 10.227 1 97.19 146 LEU B CA 1
ATOM 2354 C C . LEU B 1 146 ? 14.07 1.545 10.109 1 97.19 146 LEU B C 1
ATOM 2356 O O . LEU B 1 146 ? 14.016 2.443 10.945 1 97.19 146 LEU B O 1
ATOM 2360 N N . ASN B 1 147 ? 13.211 1.438 9.141 1 98.25 147 ASN B N 1
ATOM 2361 C CA . ASN B 1 147 ? 12.234 2.477 8.859 1 98.25 147 ASN B CA 1
ATOM 2362 C C . ASN B 1 147 ? 10.891 2.174 9.516 1 98.25 147 ASN B C 1
ATOM 2364 O O . ASN B 1 147 ? 9.891 2.836 9.227 1 98.25 147 ASN B O 1
ATOM 2368 N N . GLU B 1 148 ? 10.82 1.171 10.312 1 98.19 148 GLU B N 1
ATOM 2369 C CA . GLU B 1 148 ? 9.555 0.833 10.961 1 98.19 148 GLU B CA 1
ATOM 2370 C C . GLU B 1 148 ? 8.945 2.051 11.648 1 98.19 148 GLU B C 1
ATOM 2372 O O . GLU B 1 148 ? 9.664 2.904 12.164 1 98.19 148 GLU B O 1
ATOM 2377 N N . VAL B 1 149 ? 7.695 2.154 11.539 1 98.38 149 VAL B N 1
ATOM 2378 C CA . VAL B 1 149 ? 6.969 3.223 12.219 1 98.38 149 VAL B CA 1
ATOM 2379 C C . VAL B 1 149 ? 6.453 2.725 13.562 1 98.38 149 VAL B C 1
ATOM 2381 O O . VAL B 1 149 ? 5.543 1.892 13.617 1 98.38 149 VAL B O 1
ATOM 2384 N N . GLU B 1 150 ? 6.984 3.268 14.609 1 96.5 150 GLU B N 1
ATOM 2385 C CA . GLU B 1 150 ? 6.652 2.82 15.961 1 96.5 150 GLU B CA 1
ATOM 2386 C C . GLU B 1 150 ? 5.16 2.975 16.234 1 96.5 150 GLU B C 1
ATOM 2388 O O . GLU B 1 150 ? 4.586 4.043 16.016 1 96.5 150 GLU B O 1
ATOM 2393 N N . GLY B 1 151 ? 4.539 1.888 16.656 1 96.38 151 GLY B N 1
ATOM 2394 C CA . GLY B 1 151 ? 3.121 1.907 16.969 1 96.38 151 GLY B CA 1
ATOM 2395 C C . GLY B 1 151 ? 2.229 1.697 15.766 1 96.38 151 GLY B C 1
ATOM 2396 O O . GLY B 1 151 ? 1.001 1.719 15.883 1 96.38 151 GLY B O 1
ATOM 2397 N N . VAL B 1 152 ? 2.863 1.522 14.617 1 98.44 152 VAL B N 1
ATOM 2398 C CA . VAL B 1 152 ? 2.072 1.401 13.398 1 98.44 152 VAL B CA 1
ATOM 2399 C C . VAL B 1 152 ? 2.451 0.118 12.664 1 98.44 152 VAL B C 1
ATOM 2401 O O . VAL B 1 152 ? 1.657 -0.824 12.602 1 98.44 152 VAL B O 1
ATOM 2404 N N . THR B 1 153 ? 3.736 0.035 12.25 1 98.69 153 THR B N 1
ATOM 2405 C CA . THR B 1 153 ? 4.141 -1.134 11.477 1 98.69 153 THR B CA 1
ATOM 2406 C C . THR B 1 153 ? 4.969 -2.088 12.336 1 98.69 153 THR B C 1
ATOM 2408 O O . THR B 1 153 ? 5.176 -3.244 11.961 1 98.69 153 THR B O 1
ATOM 2411 N N . ASP B 1 154 ? 5.395 -1.694 13.5 1 98.06 154 ASP B N 1
ATOM 2412 C CA . ASP B 1 154 ? 6.379 -2.447 14.266 1 98.06 154 ASP B CA 1
ATOM 2413 C C . ASP B 1 154 ? 5.73 -3.639 14.969 1 98.06 154 ASP B C 1
ATOM 2415 O O . ASP B 1 154 ? 6.426 -4.52 15.484 1 98.06 154 ASP B O 1
ATOM 2419 N N . ASP B 1 155 ? 4.418 -3.744 14.961 1 97.69 155 ASP B N 1
ATOM 2420 C CA . ASP B 1 155 ? 3.775 -4.844 15.68 1 97.69 155 ASP B CA 1
ATOM 2421 C C . ASP B 1 155 ? 2.881 -5.656 14.742 1 97.69 155 ASP B C 1
ATOM 2423 O O . ASP B 1 155 ? 1.986 -6.371 15.203 1 97.69 155 ASP B O 1
ATOM 2427 N N . MET B 1 156 ? 3.066 -5.543 13.492 1 98.31 156 MET B N 1
ATOM 2428 C CA . MET B 1 156 ? 2.312 -6.348 12.539 1 98.31 156 MET B CA 1
ATOM 2429 C C . MET B 1 156 ? 2.922 -7.738 12.398 1 98.31 156 MET B C 1
ATOM 2431 O O . MET B 1 156 ? 4.062 -7.879 11.961 1 98.31 156 MET B O 1
ATOM 2435 N N . PRO B 1 157 ? 2.182 -8.75 12.664 1 98.25 157 PRO B N 1
ATOM 2436 C CA . PRO B 1 157 ? 2.73 -10.109 12.602 1 98.25 157 PRO B CA 1
ATOM 2437 C C . PRO B 1 157 ? 3.332 -10.43 11.234 1 98.25 157 PRO B C 1
ATOM 2439 O O . PRO B 1 157 ? 4.395 -11.055 11.156 1 98.25 157 PRO B O 1
ATOM 2442 N N . LEU B 1 158 ? 2.74 -9.977 10.203 1 98.5 158 LEU B N 1
ATOM 2443 C CA . LEU B 1 158 ? 3.215 -10.234 8.844 1 98.5 158 LEU B CA 1
ATOM 2444 C C . LEU B 1 158 ? 4.656 -9.758 8.68 1 98.5 158 LEU B C 1
ATOM 2446 O O . LEU B 1 158 ? 5.484 -10.461 8.094 1 98.5 158 LEU B O 1
ATOM 2450 N N . LEU B 1 159 ? 4.984 -8.602 9.203 1 98.5 159 LEU B N 1
ATOM 2451 C CA . LEU B 1 159 ? 6.289 -7.977 9.023 1 98.5 159 LEU B CA 1
ATOM 2452 C C . LEU B 1 159 ? 7.34 -8.656 9.898 1 98.5 159 LEU B C 1
ATOM 2454 O O . LEU B 1 159 ? 8.531 -8.375 9.773 1 98.5 159 LEU B O 1
ATOM 2458 N N . HIS B 1 160 ? 6.906 -9.57 10.711 1 98.19 160 HIS B N 1
ATOM 2459 C CA . HIS B 1 160 ? 7.809 -10.281 11.609 1 98.19 160 HIS B CA 1
ATOM 2460 C C . HIS B 1 160 ? 7.855 -11.773 11.273 1 98.19 160 HIS B C 1
ATOM 2462 O O . HIS B 1 160 ? 8.477 -12.555 11.992 1 98.19 160 HIS B O 1
ATOM 2468 N N . ALA B 1 161 ? 7.23 -12.156 10.242 1 97.88 161 ALA B N 1
ATOM 2469 C CA . ALA B 1 161 ? 7.066 -13.57 9.93 1 97.88 161 ALA B CA 1
ATOM 2470 C C . ALA B 1 161 ? 8.383 -14.188 9.453 1 97.88 161 ALA B C 1
ATOM 2472 O O . ALA B 1 161 ? 8.68 -15.344 9.766 1 97.88 161 ALA B O 1
ATOM 2473 N N . GLY B 1 162 ? 9.094 -13.477 8.648 1 97 162 GLY B N 1
ATOM 2474 C CA . GLY B 1 162 ? 10.367 -13.938 8.125 1 97 162 GLY B CA 1
ATOM 2475 C C . GLY B 1 162 ? 11.555 -13.18 8.68 1 97 162 GLY B C 1
ATOM 2476 O O . GLY B 1 162 ? 11.438 -12.477 9.688 1 97 162 GLY B O 1
ATOM 2477 N N . LYS B 1 163 ? 12.734 -13.438 7.992 1 96.75 163 LYS B N 1
ATOM 2478 C CA . LYS B 1 163 ? 13.938 -12.719 8.383 1 96.75 163 LYS B CA 1
ATOM 2479 C C . LYS B 1 163 ? 13.758 -11.211 8.219 1 96.75 163 LYS B C 1
ATOM 2481 O O . LYS B 1 163 ? 13.195 -10.758 7.219 1 96.75 163 LYS B O 1
ATOM 2486 N N . ARG B 1 164 ? 14.258 -10.461 9.164 1 97.19 164 ARG B N 1
ATOM 2487 C CA . ARG B 1 164 ? 14.156 -9.008 9.156 1 97.19 164 ARG B CA 1
ATOM 2488 C C . ARG B 1 164 ? 15.508 -8.359 8.883 1 97.19 164 ARG B C 1
ATOM 2490 O O . ARG B 1 164 ? 16.469 -8.578 9.625 1 97.19 164 ARG B O 1
ATOM 2497 N N . TYR B 1 165 ? 15.57 -7.555 7.824 1 97.31 165 TYR B N 1
ATOM 2498 C CA . TYR B 1 165 ? 16.781 -6.832 7.457 1 97.31 165 TYR B CA 1
ATOM 2499 C C . TYR B 1 165 ? 16.641 -5.344 7.75 1 97.31 165 TYR B C 1
ATOM 2501 O O . TYR B 1 165 ? 15.664 -4.711 7.344 1 97.31 165 TYR B O 1
ATOM 2509 N N . GLN B 1 166 ? 17.625 -4.785 8.375 1 96.5 166 GLN B N 1
ATOM 2510 C CA . GLN B 1 166 ? 17.547 -3.385 8.781 1 96.5 166 GLN B CA 1
ATOM 2511 C C . GLN B 1 166 ? 17.656 -2.455 7.574 1 96.5 166 GLN B C 1
ATOM 2513 O O . GLN B 1 166 ? 17.141 -1.339 7.594 1 96.5 166 GLN B O 1
ATOM 2518 N N . GLU B 1 167 ? 18.328 -2.824 6.543 1 94.94 167 GLU B N 1
ATOM 2519 C CA . GLU B 1 167 ? 18.469 -2.111 5.277 1 94.94 167 GLU B CA 1
ATOM 2520 C C . GLU B 1 167 ? 18.25 -3.043 4.09 1 94.94 167 GLU B C 1
ATOM 2522 O O . GLU B 1 167 ? 17.391 -3.918 4.133 1 94.94 167 GLU B O 1
ATOM 2527 N N . ASP B 1 168 ? 18.844 -2.67 2.973 1 86.62 168 ASP B N 1
ATOM 2528 C CA . ASP B 1 168 ? 18.672 -3.461 1.759 1 86.62 168 ASP B CA 1
ATOM 2529 C C . ASP B 1 168 ? 19.281 -4.855 1.921 1 86.62 168 ASP B C 1
ATOM 2531 O O . ASP B 1 168 ? 20.234 -5.035 2.67 1 86.62 168 ASP B O 1
ATOM 2535 N N . SER B 1 169 ? 18.531 -5.668 1.297 1 73.31 169 SER B N 1
ATOM 2536 C CA . SER B 1 169 ? 19.062 -7.027 1.231 1 73.31 169 SER B CA 1
ATOM 2537 C C . SER B 1 169 ? 18.984 -7.582 -0.187 1 73.31 169 SER B C 1
ATOM 2539 O O . SER B 1 169 ? 18.5 -6.91 -1.096 1 73.31 169 SER B O 1
ATOM 2541 N N . ASP B 1 170 ? 19.656 -8.625 -0.43 1 65.06 170 ASP B N 1
ATOM 2542 C CA . ASP B 1 170 ? 19.562 -9.297 -1.72 1 65.06 170 ASP B CA 1
ATOM 2543 C C . ASP B 1 170 ? 18.25 -10.062 -1.855 1 65.06 170 ASP B C 1
ATOM 2545 O O . ASP B 1 170 ? 18.031 -10.773 -2.838 1 65.06 170 ASP B O 1
ATOM 2549 N N . VAL B 1 171 ? 17.391 -9.875 -0.872 1 52.25 171 VAL B N 1
ATOM 2550 C CA . VAL B 1 171 ? 16.203 -10.719 -0.852 1 52.25 171 VAL B CA 1
ATOM 2551 C C . VAL B 1 171 ? 15.195 -10.219 -1.878 1 52.25 171 VAL B C 1
ATOM 2553 O O . VAL B 1 171 ? 14.5 -11.016 -2.518 1 52.25 171 VAL B O 1
ATOM 2556 N N . VAL B 1 172 ? 14.828 -8.867 -1.841 1 54.75 172 VAL B N 1
ATOM 2557 C CA . VAL B 1 172 ? 13.875 -8.414 -2.846 1 54.75 172 VAL B CA 1
ATOM 2558 C C . VAL B 1 172 ? 14.539 -8.406 -4.223 1 54.75 172 VAL B C 1
ATOM 2560 O O . VAL B 1 172 ? 13.875 -8.625 -5.238 1 54.75 172 VAL B O 1
ATOM 2563 N N . GLY B 1 173 ? 15.453 -8.898 -4.762 1 48.66 173 GLY B N 1
ATOM 2564 C CA . GLY B 1 173 ? 16.125 -9.039 -6.043 1 48.66 173 GLY B CA 1
ATOM 2565 C C . GLY B 1 173 ? 17.141 -7.949 -6.309 1 48.66 173 GLY B C 1
ATOM 2566 O O . GLY B 1 173 ? 17.109 -6.887 -5.684 1 48.66 173 GLY B O 1
#

Organism: Verticillium dahliae (strain VdLs.17 / ATCC MYA-4575 / FGSC 10137) (NCBI:txid498257)

Sequence (346 aa):
MSLGPIPETITGSCLCTALRYKITFPPSHDFAAASRLCQCTQCRKQTGGLFLAVFFIPASALAWTTTTEALKTYSATPGAQRGFCGSCGSFLYWRSDEGKGLSLSIGTVDPLYLFGEGANEKGGEVPEGGFGKALCNGLGGTEWCLNEVEGVTDDMPLLHAGKRYQEDSDVVGMSLGPIPETITGSCLCTALRYKITFPPSHDFAAASRLCQCTQCRKQTGGLFLAVFFIPASALAWTTTTEALKTYSATPGAQRGFCGSCGSFLYWRSDEGKGLSLSIGTVDPLYLFGEGANEKGGEVPEGGFGKALCNGLGGTEWCLNEVEGVTDDMPLLHAGKRYQEDSDVVG

Foldseek 3Di:
DDLPDDDQKFKFAFPVRQWIKMFGADPPDDLLQQWEKEQDPVQCVLQVDRIFTWGKGFPVRIDTPHDCPQWDWDDPDPQKIWIAGNVPSGTAWIDGNPDRTITGGLVGTDCCQQQNVCVVPVPDDADNGHSNSSNHVLASAYALCLNDDPPPRVPDVSNVRHHYYNHDDPSND/DDLPDDDQKFKFAFPVRQWIKMFGADPPDDLLQQWEKEQDPVQCVLQVDRIFTWGKGFPVRMDIPHDCPQWDWDDPDPQKIWIAGNPPSGTAWIDGNPDRTITGGLVGTDCCQQQNVCVVPVPDDADNGHSNSSNHVLASAYALCLNDDPPPRVPDVSNVRHHYYNHDDPSND

Secondary structure (DSSP, 8-state):
-------SEEEEE-SSSSSEEEEE--TT--HHHHEEEE--HHHHHHHSSSSEEEEEEEGGGEEESS--TTEEEE-SSTTEEEEEETTT--EEEEEETT-SEEEEEGGGB-HHHHH-TTHHHH-SS--TTTTHHHHS--TT-EE-GGG--TTTTTT-GGGGSS-B-SS--SS--/-------SEEEEE-SSSSSEEEEE--TT--HHHHEEEE--HHHHHHHSSSSEEEEEEEGGGEEESS--TTEEEE-SSTTEEEEEETTT--EEEEEETT-SEEEEEGGGB-HHHHH-TTHHHH-SS--TTTTHHHHS--TT-EE-GGG--TTTTTT-GGGGSS-B-SS--SS--

Nearest PDB structures (foldseek):
  8ajq-assembly2_C  TM=8.036E-01  e=1.331E-09  Pseudomonas aeruginosa PAO1
  1xa8-assembly1_A  TM=6.431E-01  e=8.996E-06  Paracoccus denitrificans
  4wac-assembly1_A  TM=7.591E-01  e=8.312E-01  Staphylococcus aureus
  8p1x-assembly1_AAA  TM=7.640E-01  e=1.833E+00  Staphylococcus epidermidis
  4x7r-assembly2_B  TM=7.414E-01  e=1.833E+00  Staphylococcus aureus subsp. aureus 21178

Radius of gyration: 18.7 Å; Cα contacts (8 Å, |Δi|>4): 953; chains: 2; bounding box: 40×51×48 Å